Protein AF-A0A1I2I173-F1 (afdb_monomer)

Solvent-accessible surface area (backbone atoms only — not comparable to full-atom values): 10664 Å² total; per-residue (Å²): 135,83,80,76,77,80,76,73,76,63,77,54,66,88,79,29,76,60,30,70,60,35,51,76,71,65,70,40,53,43,61,64,99,58,88,64,76,81,84,55,83,71,32,24,36,54,42,44,52,49,44,53,53,51,50,54,51,51,53,51,52,29,53,54,51,22,71,78,38,62,72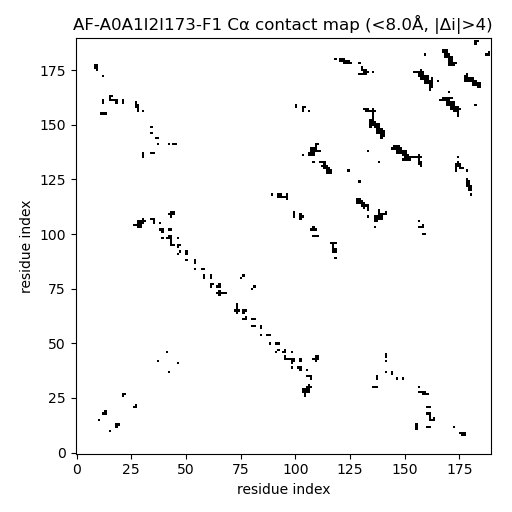,70,54,19,52,48,34,45,52,56,40,48,53,53,47,52,54,52,49,53,61,41,36,36,51,21,39,52,31,42,46,55,28,18,47,59,18,28,38,45,54,94,56,60,66,61,75,40,74,87,70,92,41,61,72,55,101,81,51,45,53,39,38,62,50,36,23,31,32,31,38,70,88,78,44,45,81,76,40,74,50,53,94,77,65,67,50,31,28,56,39,53,24,87,88,43,84,88,30,25,23,30,31,30,42,70,37,70,35,41,50,71,46,45,83,83,72,60,82,128

pLDDT: mean 85.66, std 16.05, range [34.56, 97.69]

Mean predicted aligned error: 7.15 Å

Foldseek 3Di:
DDDPPDDDQFDAQCNAPCQVVCVVVLNAFDADPDQDFPPFPPALVVLVVVLVVVLVVLVVVLVVQLVVDDDPRSVCSCVVSVVVSVVSNLVSLLVSVVNQQVQRSHQAHQDDDQFADSHDDDDDQDPRGQGADQLQGFHAHSPPRHTPHDHPNDGRHWHWHQDNVDHQWIFTDRRGGTDRDIDHPVRDDD

Structure (mmCIF, N/CA/C/O backbone):
data_AF-A0A1I2I173-F1
#
_entry.id   AF-A0A1I2I173-F1
#
loop_
_atom_site.group_PDB
_atom_site.id
_atom_site.type_symbol
_atom_site.label_atom_id
_atom_site.label_alt_id
_atom_site.label_comp_id
_atom_site.label_asym_id
_atom_site.label_entity_id
_atom_site.label_seq_id
_atom_site.pdbx_PDB_ins_code
_atom_site.Cartn_x
_atom_site.Cartn_y
_atom_site.Cartn_z
_atom_site.occupancy
_atom_site.B_iso_or_equiv
_atom_site.auth_seq_id
_atom_site.auth_comp_id
_atom_site.auth_asym_id
_atom_site.auth_atom_id
_atom_site.pdbx_PDB_model_num
ATOM 1 N N . MET A 1 1 ? -25.147 31.323 -13.052 1.00 37.84 1 MET A N 1
ATOM 2 C CA . MET A 1 1 ? -24.883 29.883 -12.844 1.00 37.84 1 MET A CA 1
ATOM 3 C C . MET A 1 1 ? -23.880 29.756 -11.716 1.00 37.84 1 MET A C 1
ATOM 5 O O . MET A 1 1 ? -22.744 30.181 -11.873 1.00 37.84 1 MET A O 1
ATOM 9 N N . GLY A 1 2 ? -24.349 29.334 -10.541 1.00 34.56 2 GLY A N 1
ATOM 10 C CA . GLY A 1 2 ? -23.535 29.258 -9.332 1.00 34.56 2 GLY A CA 1
ATOM 11 C C . GLY A 1 2 ? -22.528 28.124 -9.442 1.00 34.56 2 GLY A C 1
ATOM 12 O O . GLY A 1 2 ? -22.922 26.967 -9.532 1.00 34.56 2 GLY A O 1
ATOM 13 N N . SER A 1 3 ? -21.242 28.473 -9.443 1.00 34.91 3 SER A N 1
ATOM 14 C CA . SER A 1 3 ? -20.167 27.512 -9.229 1.00 34.91 3 SER A CA 1
ATOM 15 C C . SER A 1 3 ? -20.318 26.975 -7.807 1.00 34.91 3 SER A C 1
ATOM 17 O O . SER A 1 3 ? -20.132 27.701 -6.825 1.00 34.91 3 SER A O 1
ATOM 19 N N . SER A 1 4 ? -20.787 25.736 -7.706 1.00 39.38 4 SER A N 1
ATOM 20 C CA . SER A 1 4 ? -20.904 24.978 -6.470 1.00 39.38 4 SER A CA 1
ATOM 21 C C . SER A 1 4 ? -19.542 24.939 -5.787 1.00 39.38 4 SER A C 1
ATOM 23 O O . SER A 1 4 ? -18.587 24.376 -6.320 1.00 39.38 4 SER A O 1
ATOM 25 N N . ARG A 1 5 ? -19.456 25.564 -4.610 1.00 39.56 5 ARG A N 1
ATOM 26 C CA . ARG A 1 5 ? -18.305 25.473 -3.709 1.00 39.56 5 ARG A CA 1
ATOM 27 C C . ARG A 1 5 ? -17.991 23.993 -3.482 1.00 39.56 5 ARG A C 1
ATOM 29 O O . ARG A 1 5 ? -18.842 23.273 -2.967 1.00 39.56 5 ARG A O 1
ATOM 36 N N . SER A 1 6 ? -16.793 23.556 -3.860 1.00 42.16 6 SER A N 1
ATOM 37 C CA . SER A 1 6 ? -16.249 22.256 -3.473 1.00 42.16 6 SER A CA 1
ATOM 38 C C . SER A 1 6 ? -16.226 22.181 -1.945 1.00 42.16 6 SER A C 1
ATOM 40 O O . SER A 1 6 ? -15.491 22.923 -1.289 1.00 42.16 6 SER A O 1
ATOM 42 N N . VAL A 1 7 ? -17.098 21.345 -1.388 1.00 45.56 7 VAL A N 1
ATOM 43 C CA . VAL A 1 7 ? -17.154 21.016 0.041 1.00 45.56 7 VAL A CA 1
ATOM 44 C C . VAL A 1 7 ? -15.773 20.482 0.460 1.00 45.56 7 VAL A C 1
ATOM 46 O O . VAL A 1 7 ? -15.148 19.771 -0.326 1.00 45.56 7 VAL A O 1
ATOM 49 N N . PRO A 1 8 ? -15.235 20.872 1.630 1.00 48.00 8 PRO A N 1
ATOM 50 C CA . PRO A 1 8 ? -13.838 20.630 1.947 1.00 48.00 8 PRO A CA 1
ATOM 51 C C . PRO A 1 8 ? -13.544 19.137 2.114 1.00 48.00 8 PRO A C 1
ATOM 53 O O . PRO A 1 8 ? -14.258 18.425 2.815 1.00 48.00 8 PRO A O 1
ATOM 56 N N . SER A 1 9 ? -12.418 18.730 1.537 1.00 58.78 9 SER A N 1
ATOM 57 C CA . SER A 1 9 ? -11.727 17.435 1.572 1.00 58.78 9 SER A CA 1
ATOM 58 C C . SER A 1 9 ? -11.293 16.950 2.973 1.00 58.78 9 SER A C 1
ATOM 60 O O . SER A 1 9 ? -10.241 16.333 3.121 1.00 58.78 9 SER A O 1
ATOM 62 N N . ARG A 1 10 ? -12.059 17.253 4.031 1.00 69.38 10 ARG A N 1
ATOM 63 C CA . ARG A 1 10 ? -11.670 17.062 5.443 1.00 69.38 10 ARG A CA 1
ATOM 64 C C . ARG A 1 10 ? -12.677 16.308 6.308 1.00 69.38 10 ARG A C 1
ATOM 66 O O . ARG A 1 10 ? -12.394 16.122 7.488 1.00 69.38 10 ARG A O 1
ATOM 73 N N . THR A 1 11 ? -13.836 15.909 5.784 1.00 86.62 11 THR A N 1
ATOM 74 C CA . THR A 1 11 ? -14.778 15.094 6.566 1.00 86.62 11 THR A CA 1
ATOM 75 C C . THR A 1 11 ? -14.089 13.781 6.946 1.00 86.62 11 THR A C 1
ATOM 77 O O . THR A 1 11 ? -13.701 13.043 6.042 1.00 86.62 11 THR A O 1
ATOM 80 N N . PRO A 1 12 ? -13.881 13.481 8.238 1.00 89.44 12 PRO A N 1
ATOM 81 C CA . PRO A 1 12 ? -13.214 12.251 8.640 1.00 89.44 12 PRO A CA 1
ATOM 82 C C . PRO A 1 12 ? -14.087 11.030 8.307 1.00 89.44 12 PRO A C 1
ATOM 84 O O . PRO A 1 12 ? -15.316 11.146 8.327 1.00 89.44 12 PRO A O 1
ATOM 87 N N . PRO A 1 13 ? -13.494 9.846 8.063 1.00 93.44 13 PRO A N 1
ATOM 88 C CA . PRO A 1 13 ? -14.239 8.637 7.708 1.00 93.44 13 PRO A CA 1
ATOM 89 C C . PRO A 1 13 ? -15.424 8.319 8.615 1.00 93.44 13 PRO A C 1
ATOM 91 O O . PRO A 1 13 ? -16.500 7.992 8.120 1.00 93.44 13 PRO A O 1
ATOM 94 N N . ARG A 1 14 ? -15.264 8.489 9.930 1.00 93.06 14 ARG A N 1
ATOM 95 C CA . ARG A 1 14 ? -16.319 8.232 10.924 1.00 93.06 14 ARG A CA 1
ATOM 96 C C . ARG A 1 14 ? -17.592 9.074 10.773 1.00 93.06 14 ARG A C 1
ATOM 98 O O . ARG A 1 14 ? -18.614 8.720 11.350 1.00 93.06 14 ARG A O 1
ATOM 105 N N . GLU A 1 15 ? -17.531 10.182 10.039 1.00 93.38 15 GLU A N 1
ATOM 106 C CA . GLU A 1 15 ? -18.667 11.078 9.783 1.00 93.38 15 GLU A CA 1
ATOM 107 C C . GLU A 1 15 ? -19.341 10.806 8.426 1.00 93.38 15 GLU A C 1
ATOM 109 O O . GLU A 1 15 ? -20.338 11.446 8.091 1.00 93.38 15 GLU A O 1
ATOM 114 N N . VAL A 1 16 ? -18.824 9.859 7.636 1.00 92.62 16 VAL A N 1
ATOM 115 C CA . VAL A 1 16 ? -19.373 9.516 6.319 1.00 92.62 16 VAL A CA 1
ATOM 116 C C . VAL A 1 16 ? -20.525 8.517 6.442 1.00 92.62 16 VAL A C 1
ATOM 118 O O . VAL A 1 16 ? -20.505 7.591 7.256 1.00 92.62 16 VAL A O 1
ATOM 121 N N . ALA A 1 17 ? -21.548 8.687 5.601 1.00 92.69 17 ALA A N 1
ATOM 122 C CA . ALA A 1 17 ? -22.669 7.757 5.518 1.00 92.69 17 ALA A CA 1
ATOM 123 C C . ALA A 1 17 ? -22.187 6.335 5.167 1.00 92.69 17 ALA A C 1
ATOM 125 O O . ALA A 1 17 ? -21.342 6.153 4.293 1.00 92.69 17 ALA A O 1
ATOM 126 N N . GLY A 1 18 ? -22.730 5.318 5.840 1.00 91.81 18 GLY A N 1
ATOM 127 C CA . GLY A 1 18 ? -22.300 3.927 5.671 1.00 91.81 18 GLY A CA 1
ATOM 128 C C . GLY A 1 18 ? -21.132 3.512 6.572 1.00 91.81 18 GLY A C 1
ATOM 129 O O . GLY A 1 18 ? -20.798 2.327 6.617 1.00 91.81 18 GLY A O 1
ATOM 130 N N . TYR A 1 19 ? -20.494 4.449 7.291 1.00 94.38 19 TYR A N 1
ATOM 131 C CA . TYR A 1 19 ? -19.378 4.127 8.182 1.00 94.38 19 TYR A CA 1
ATOM 132 C C . TYR A 1 19 ? -19.797 3.181 9.307 1.00 94.38 19 TYR A C 1
ATOM 134 O O . TYR A 1 19 ? -19.123 2.183 9.547 1.00 94.38 19 TYR A O 1
ATOM 142 N N . ALA A 1 20 ? -20.902 3.471 10.001 1.00 94.62 20 ALA A N 1
ATOM 143 C CA . ALA A 1 20 ? -21.351 2.672 11.140 1.00 94.62 20 ALA A CA 1
ATOM 144 C C . ALA A 1 20 ? -21.699 1.234 10.720 1.00 94.62 20 ALA A C 1
ATOM 146 O O . ALA A 1 20 ? -21.330 0.277 11.401 1.00 94.62 20 ALA A O 1
ATOM 147 N N . GLU A 1 21 ? -22.342 1.079 9.565 1.00 94.25 21 GLU A N 1
ATOM 148 C CA . GLU A 1 21 ? -22.684 -0.205 8.964 1.00 94.25 21 GLU A CA 1
ATOM 149 C C . GLU A 1 21 ? -21.424 -0.978 8.552 1.00 94.25 21 GLU A C 1
ATOM 151 O O . GLU A 1 21 ? -21.274 -2.149 8.904 1.00 94.25 21 GLU A O 1
ATOM 156 N N . ALA A 1 22 ? -20.478 -0.323 7.871 1.00 92.75 22 ALA A N 1
ATOM 157 C CA . ALA A 1 22 ? -19.204 -0.930 7.484 1.00 92.75 22 ALA A CA 1
ATOM 158 C C . ALA A 1 22 ? -18.348 -1.308 8.707 1.00 92.75 22 ALA A C 1
ATOM 160 O O . ALA A 1 22 ? -17.686 -2.352 8.715 1.00 92.75 22 ALA A O 1
ATOM 161 N N . TYR A 1 23 ? -18.388 -0.487 9.760 1.00 92.56 23 TYR A N 1
ATOM 162 C CA . TYR A 1 23 ? -17.734 -0.755 11.035 1.00 92.56 23 TYR A CA 1
ATOM 163 C C . TYR A 1 23 ? -18.337 -1.990 11.705 1.00 92.56 23 TYR A C 1
ATOM 165 O O . TYR A 1 23 ? -17.589 -2.890 12.092 1.00 92.56 23 TYR A O 1
ATOM 173 N N . ALA A 1 24 ? -19.668 -2.071 11.801 1.00 93.31 24 ALA A N 1
ATOM 174 C CA . ALA A 1 24 ? -20.375 -3.218 12.368 1.00 93.31 24 ALA A CA 1
ATOM 175 C C . ALA A 1 24 ? -20.105 -4.509 11.577 1.00 93.31 24 ALA A C 1
ATOM 177 O O . ALA A 1 24 ? -19.890 -5.561 12.177 1.00 93.31 24 ALA A O 1
ATOM 178 N N . ALA A 1 25 ? -20.017 -4.413 10.247 1.00 92.06 25 ALA A N 1
ATOM 179 C CA . ALA A 1 25 ? -19.683 -5.523 9.356 1.00 92.06 25 ALA A CA 1
ATOM 180 C C . ALA A 1 25 ? -18.197 -5.939 9.389 1.00 92.06 25 ALA A C 1
ATOM 182 O O . ALA A 1 25 ? -17.824 -6.927 8.760 1.00 92.06 25 ALA A O 1
ATOM 183 N N . GLY A 1 26 ? -17.334 -5.207 10.104 1.00 90.75 26 GLY A N 1
ATOM 184 C CA . GLY A 1 26 ? -15.904 -5.521 10.202 1.00 90.75 26 GLY A CA 1
ATOM 185 C C . GLY A 1 26 ? -15.122 -5.289 8.908 1.00 90.75 26 GLY A C 1
ATOM 186 O O . GLY A 1 26 ? -14.082 -5.909 8.711 1.00 90.75 26 GLY A O 1
ATOM 187 N N . LEU A 1 27 ? -15.619 -4.413 8.033 1.00 90.56 27 LEU A N 1
ATOM 188 C CA . LEU A 1 27 ? -15.020 -4.142 6.725 1.00 90.56 27 LEU A CA 1
ATOM 189 C C . LEU A 1 27 ? -13.995 -2.993 6.758 1.00 90.56 27 LEU A C 1
ATOM 191 O O . LEU A 1 27 ? -13.193 -2.852 5.834 1.00 90.56 27 LEU A O 1
ATOM 195 N N . LEU A 1 28 ? -14.023 -2.169 7.810 1.00 92.56 28 LEU A N 1
ATOM 196 C CA . LEU A 1 28 ? -13.108 -1.042 7.996 1.00 92.56 28 LEU A CA 1
ATOM 197 C C . LEU A 1 28 ? -11.763 -1.475 8.603 1.00 92.56 28 LEU A C 1
ATOM 199 O O . LEU A 1 28 ? -11.724 -2.463 9.344 1.00 92.56 28 LEU A O 1
ATOM 203 N N . PRO A 1 29 ? -10.681 -0.705 8.379 1.00 91.69 29 PRO A N 1
ATOM 204 C CA . PRO A 1 29 ? -9.434 -0.859 9.121 1.00 91.69 29 PRO A CA 1
ATOM 205 C C . PRO A 1 29 ? -9.661 -0.860 10.637 1.00 91.69 29 PRO A C 1
ATOM 207 O O . PRO A 1 29 ? -10.308 0.037 11.183 1.00 91.69 29 PRO A O 1
ATOM 210 N N . ARG A 1 30 ? -9.116 -1.866 11.334 1.00 89.75 30 ARG A N 1
ATOM 211 C CA . ARG A 1 30 ? -9.197 -1.972 12.798 1.00 89.75 30 ARG A CA 1
ATOM 212 C C . ARG A 1 30 ? -7.813 -2.078 13.406 1.00 89.75 30 ARG A C 1
ATOM 214 O O . ARG A 1 30 ? -7.074 -3.012 13.118 1.00 89.75 30 ARG A O 1
ATOM 221 N N . VAL A 1 31 ? -7.501 -1.142 14.296 1.00 92.94 31 VAL A N 1
ATOM 222 C CA . VAL A 1 31 ? -6.232 -1.105 15.026 1.00 92.94 31 VAL A CA 1
ATOM 223 C C . VAL A 1 31 ? -6.435 -1.772 16.384 1.00 92.94 31 VAL A C 1
ATOM 225 O O . VAL A 1 31 ? -7.130 -1.210 17.232 1.00 92.94 31 VAL A O 1
ATOM 228 N N . PRO A 1 32 ? -5.885 -2.977 16.608 1.00 93.38 32 PRO A N 1
ATOM 229 C CA . PRO A 1 32 ? -6.007 -3.652 17.894 1.00 93.38 32 PRO A CA 1
ATOM 230 C C . PRO A 1 32 ? -5.206 -2.928 18.986 1.00 93.38 32 PRO A C 1
ATOM 232 O O . PRO A 1 32 ? -4.214 -2.250 18.710 1.00 93.38 32 PRO A O 1
ATOM 235 N N . SER A 1 33 ? -5.612 -3.111 20.245 1.00 92.81 33 SER A N 1
ATOM 236 C CA . SER A 1 33 ? -4.928 -2.540 21.417 1.00 92.81 33 SER A CA 1
ATOM 237 C C . SER A 1 33 ? -3.558 -3.166 21.693 1.00 92.81 33 SER A C 1
ATOM 239 O O . SER A 1 33 ? -2.723 -2.550 22.351 1.00 92.81 33 SER A O 1
ATOM 241 N N . THR A 1 34 ? -3.307 -4.367 21.172 1.00 94.38 34 THR A N 1
ATOM 242 C CA . THR A 1 34 ? -2.000 -5.032 21.179 1.00 94.38 34 THR A CA 1
ATOM 243 C C . THR A 1 34 ? -1.500 -5.224 19.751 1.00 94.38 34 THR A C 1
ATOM 245 O O . THR A 1 34 ? -2.328 -5.378 18.852 1.00 94.38 34 THR A O 1
ATOM 248 N N . PRO A 1 35 ? -0.178 -5.290 19.521 1.00 94.44 35 PRO A N 1
ATOM 249 C CA . PRO A 1 35 ? 0.368 -5.471 18.182 1.00 94.44 35 PRO A CA 1
ATOM 250 C C . PRO A 1 35 ? -0.173 -6.744 17.511 1.00 94.44 35 PRO A C 1
ATOM 252 O O . PRO A 1 35 ? -0.107 -7.816 18.121 1.00 94.44 35 PRO A O 1
ATOM 255 N N . PRO A 1 36 ? -0.695 -6.661 16.275 1.00 94.69 36 PRO A N 1
ATOM 256 C CA . PRO A 1 36 ? -1.102 -7.841 15.526 1.00 94.69 36 PRO A CA 1
ATOM 257 C C . PRO A 1 36 ? 0.127 -8.602 14.995 1.00 94.69 36 PRO A C 1
ATOM 259 O O . PRO A 1 36 ? 1.179 -7.997 14.774 1.00 94.69 36 PRO A O 1
ATOM 262 N N . PRO A 1 37 ? 0.015 -9.918 14.736 1.00 95.00 37 PRO A N 1
ATOM 263 C CA . PRO A 1 37 ? 1.027 -10.641 13.973 1.00 95.00 37 PRO A CA 1
ATOM 264 C C . PRO A 1 37 ? 1.021 -10.202 12.499 1.00 95.00 37 PRO A C 1
ATOM 266 O O . PRO A 1 37 ? 0.050 -9.623 12.009 1.00 95.00 37 PRO A O 1
ATOM 269 N N . LEU A 1 38 ? 2.086 -10.532 11.760 1.00 95.44 38 LEU A N 1
ATOM 270 C CA . LEU A 1 38 ? 2.131 -10.330 10.308 1.00 95.44 38 LEU A CA 1
ATOM 271 C C . LEU A 1 38 ? 1.128 -11.273 9.620 1.00 95.44 38 LEU A C 1
ATOM 273 O O . LEU A 1 38 ? 1.384 -12.468 9.491 1.00 95.44 38 LEU A O 1
ATOM 277 N N . MET A 1 39 ? -0.013 -10.734 9.186 1.00 95.00 39 MET A N 1
ATOM 278 C CA . MET A 1 39 ? -1.098 -11.486 8.534 1.00 95.00 39 MET A CA 1
ATOM 279 C C . MET A 1 39 ? -1.033 -11.452 7.000 1.00 95.00 39 MET A C 1
ATOM 281 O O . MET A 1 39 ? -1.624 -12.296 6.332 1.00 95.00 39 MET A O 1
ATOM 285 N N . VAL A 1 40 ? -0.300 -10.494 6.439 1.00 95.25 40 VAL A N 1
ATOM 286 C CA . VAL A 1 40 ? -0.188 -10.254 4.997 1.00 95.25 40 VAL A CA 1
ATOM 287 C C . VAL A 1 40 ? 1.186 -10.693 4.504 1.00 95.25 40 VAL A C 1
ATOM 289 O O . VAL A 1 40 ? 2.212 -10.171 4.944 1.00 95.25 40 VAL A O 1
ATOM 292 N N . VAL A 1 41 ? 1.207 -11.658 3.579 1.00 93.62 41 VAL A N 1
ATOM 293 C CA . VAL A 1 41 ? 2.429 -12.186 2.960 1.00 93.62 41 VAL A CA 1
ATOM 294 C C . VAL A 1 41 ? 2.248 -12.251 1.435 1.00 93.62 41 VAL A C 1
ATOM 296 O O . VAL A 1 41 ? 1.310 -12.897 0.967 1.00 93.62 41 VAL A O 1
ATOM 299 N N . PRO A 1 42 ? 3.149 -11.646 0.636 1.00 94.94 42 PRO A N 1
ATOM 300 C CA . PRO A 1 42 ? 4.302 -10.852 1.064 1.00 94.94 42 PRO A CA 1
ATOM 301 C C . PRO A 1 42 ? 3.884 -9.511 1.685 1.00 94.94 42 PRO A C 1
ATOM 303 O O . PRO A 1 42 ? 2.912 -8.906 1.254 1.00 94.94 42 PRO A O 1
ATOM 306 N N . THR A 1 43 ? 4.666 -9.016 2.644 1.00 97.19 43 THR A N 1
ATOM 307 C CA . THR A 1 43 ? 4.448 -7.692 3.247 1.00 97.19 43 THR A CA 1
ATOM 308 C C . THR A 1 43 ? 4.644 -6.567 2.225 1.00 97.19 43 THR A C 1
ATOM 310 O O . THR A 1 43 ? 5.394 -6.720 1.251 1.00 97.19 43 THR A O 1
ATOM 313 N N . ALA A 1 44 ? 4.045 -5.399 2.458 1.00 95.44 44 ALA A N 1
ATOM 314 C CA . ALA A 1 44 ? 4.208 -4.209 1.621 1.00 95.44 44 ALA A CA 1
ATOM 315 C C . ALA A 1 44 ? 5.687 -3.812 1.491 1.00 95.44 44 ALA A C 1
ATOM 317 O O . ALA A 1 44 ? 6.179 -3.518 0.399 1.00 95.44 44 ALA A O 1
ATOM 318 N N . ARG A 1 45 ? 6.455 -3.903 2.585 1.00 96.12 45 ARG A N 1
ATOM 319 C CA . ARG A 1 45 ? 7.907 -3.668 2.571 1.00 96.12 45 ARG A CA 1
ATOM 320 C C . ARG A 1 45 ? 8.660 -4.691 1.722 1.00 96.12 45 ARG A C 1
ATOM 322 O O . ARG A 1 45 ? 9.60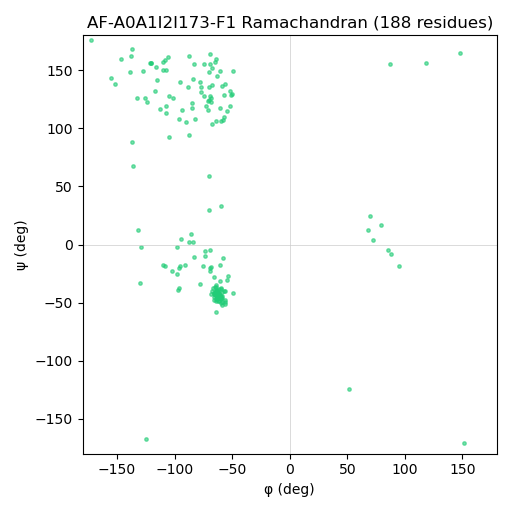8 -4.314 1.030 1.00 96.12 45 ARG A O 1
ATOM 329 N N . ALA A 1 46 ? 8.276 -5.968 1.764 1.00 95.69 46 ALA A N 1
ATOM 330 C CA . ALA A 1 46 ? 8.884 -7.003 0.929 1.00 95.69 46 ALA A CA 1
ATOM 331 C C . ALA A 1 46 ? 8.546 -6.798 -0.556 1.00 95.69 46 ALA A C 1
ATOM 333 O O . ALA A 1 46 ? 9.437 -6.878 -1.404 1.00 95.69 46 ALA A O 1
ATOM 334 N N . ALA A 1 47 ? 7.293 -6.455 -0.869 1.00 95.12 47 ALA A N 1
ATOM 335 C CA . ALA A 1 47 ? 6.866 -6.092 -2.216 1.00 95.12 47 ALA A CA 1
ATOM 336 C C . ALA A 1 47 ? 7.648 -4.876 -2.742 1.00 95.12 47 ALA A C 1
ATOM 338 O O . ALA A 1 47 ? 8.161 -4.911 -3.860 1.00 95.12 47 ALA A O 1
ATOM 339 N N . PHE A 1 48 ? 7.836 -3.844 -1.914 1.00 94.88 48 PHE A N 1
ATOM 340 C CA . PHE A 1 48 ? 8.604 -2.654 -2.278 1.00 94.88 48 PHE A CA 1
ATOM 341 C C . PHE A 1 48 ? 10.089 -2.961 -2.515 1.00 94.88 48 PHE A C 1
ATOM 343 O O . PHE A 1 48 ? 10.668 -2.528 -3.510 1.00 94.88 48 PHE A O 1
ATOM 350 N N . ARG A 1 49 ? 10.716 -3.780 -1.659 1.00 95.62 49 ARG A N 1
ATOM 351 C CA . ARG A 1 49 ? 12.095 -4.255 -1.884 1.00 95.62 49 ARG A CA 1
ATOM 352 C C . ARG A 1 49 ? 12.224 -5.016 -3.204 1.00 95.62 49 ARG A C 1
ATOM 354 O O . ARG A 1 49 ? 13.198 -4.819 -3.927 1.00 95.62 49 ARG A O 1
ATOM 361 N N . ARG A 1 50 ? 11.237 -5.854 -3.539 1.00 95.62 50 ARG A N 1
ATOM 362 C CA . ARG A 1 50 ? 11.198 -6.583 -4.813 1.00 95.62 50 ARG A CA 1
ATOM 363 C C . ARG A 1 50 ? 11.051 -5.640 -6.007 1.00 95.62 50 ARG A C 1
ATOM 365 O O . ARG A 1 50 ? 11.747 -5.849 -6.999 1.00 95.62 50 ARG A O 1
ATOM 372 N N . LEU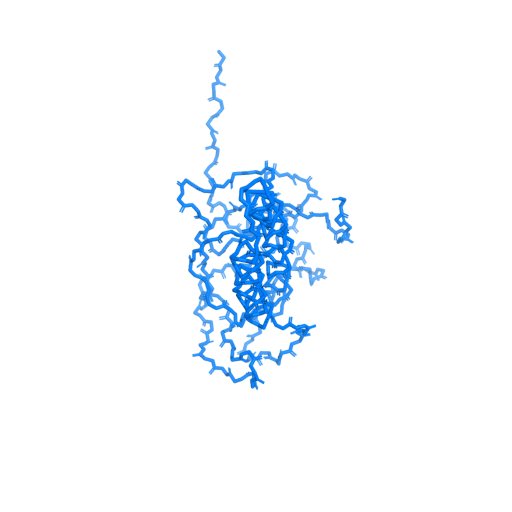 A 1 51 ? 10.215 -4.605 -5.901 1.00 94.19 51 LEU A N 1
ATOM 373 C CA . LEU A 1 51 ? 10.098 -3.548 -6.911 1.00 94.19 51 LEU A CA 1
ATOM 374 C C . LEU A 1 51 ? 11.456 -2.886 -7.164 1.00 94.19 51 LEU A C 1
ATOM 376 O O . LEU A 1 51 ? 11.891 -2.826 -8.315 1.00 94.19 51 LEU A O 1
ATOM 380 N N . LEU A 1 52 ? 12.146 -2.446 -6.107 1.00 95.38 52 LEU A N 1
ATOM 381 C CA . LEU A 1 52 ? 13.457 -1.801 -6.229 1.00 95.38 52 LEU A CA 1
ATOM 382 C C . LEU A 1 52 ? 14.483 -2.729 -6.886 1.00 95.38 52 LEU A C 1
ATOM 384 O O . LEU A 1 52 ? 15.119 -2.348 -7.866 1.00 95.38 52 LEU A O 1
ATOM 388 N N . ALA A 1 53 ? 14.599 -3.965 -6.394 1.00 96.44 53 ALA A N 1
ATOM 389 C CA . ALA A 1 53 ? 15.541 -4.941 -6.935 1.00 96.44 53 ALA A CA 1
ATOM 390 C C . ALA A 1 53 ? 15.264 -5.241 -8.415 1.00 96.44 53 ALA A C 1
ATOM 392 O O . ALA A 1 53 ? 16.173 -5.194 -9.240 1.00 96.44 53 ALA A O 1
ATOM 393 N N . THR A 1 54 ? 14.001 -5.492 -8.770 1.00 95.56 54 THR A N 1
ATOM 394 C CA . THR A 1 54 ? 13.611 -5.799 -10.154 1.00 95.56 54 THR A CA 1
ATOM 395 C C . THR A 1 54 ? 13.865 -4.614 -11.081 1.00 95.56 54 THR A C 1
ATOM 397 O O . THR A 1 54 ? 14.348 -4.807 -12.192 1.00 95.56 54 THR A O 1
ATOM 400 N N . THR A 1 55 ? 13.584 -3.392 -10.623 1.00 94.31 55 THR A N 1
ATOM 401 C CA . THR A 1 55 ? 13.817 -2.168 -11.402 1.00 94.31 55 THR A CA 1
ATOM 402 C C . THR A 1 55 ? 15.303 -1.960 -11.682 1.00 94.31 55 THR A C 1
ATOM 404 O O . THR A 1 55 ? 15.680 -1.730 -12.829 1.00 94.31 55 THR A O 1
ATOM 407 N N . VAL A 1 56 ? 16.157 -2.108 -10.663 1.00 96.94 56 VAL A N 1
ATOM 408 C CA . VAL A 1 56 ? 17.615 -1.990 -10.821 1.00 96.94 56 VAL A CA 1
ATOM 409 C C . VAL A 1 56 ? 18.144 -3.050 -11.785 1.00 96.94 56 VAL A C 1
ATOM 411 O O . VAL A 1 56 ? 18.869 -2.713 -12.719 1.00 96.94 56 VAL A O 1
ATOM 414 N N . ILE A 1 57 ? 17.750 -4.314 -11.602 1.00 97.44 57 ILE A N 1
ATOM 415 C CA . ILE A 1 57 ? 18.181 -5.413 -12.476 1.00 97.44 57 ILE A CA 1
ATOM 416 C C . ILE A 1 57 ? 17.760 -5.137 -13.920 1.00 97.44 57 ILE A C 1
ATOM 418 O O . ILE A 1 57 ? 18.602 -5.186 -14.811 1.00 97.44 57 ILE A O 1
ATOM 422 N N . ALA A 1 58 ? 16.493 -4.790 -14.154 1.00 96.19 58 ALA A N 1
ATOM 423 C CA . ALA A 1 58 ? 15.987 -4.549 -15.499 1.00 96.19 58 ALA A CA 1
ATOM 424 C C . ALA A 1 58 ? 16.704 -3.372 -16.182 1.00 96.19 58 ALA A C 1
ATOM 426 O O . ALA A 1 58 ? 17.086 -3.482 -17.345 1.00 96.19 58 ALA A O 1
ATOM 427 N N . PHE A 1 59 ? 16.960 -2.280 -15.455 1.00 95.94 59 PHE A N 1
ATOM 428 C CA . PHE A 1 59 ? 17.699 -1.139 -15.995 1.00 95.94 59 PHE A CA 1
ATOM 429 C C . PHE A 1 59 ? 19.137 -1.516 -16.375 1.00 95.94 59 PHE A C 1
ATOM 431 O O . PHE A 1 59 ? 19.586 -1.217 -17.482 1.00 95.94 59 PHE A O 1
ATOM 438 N N . LEU A 1 60 ? 19.842 -2.241 -15.501 1.00 97.38 60 LEU A N 1
ATOM 439 C CA . LEU A 1 60 ? 21.190 -2.735 -15.789 1.00 97.38 60 LEU A CA 1
ATOM 440 C C . LEU A 1 60 ? 21.202 -3.694 -16.985 1.00 97.38 60 LEU A C 1
ATOM 442 O O . LEU A 1 60 ? 22.086 -3.591 -17.832 1.00 97.38 60 LEU A O 1
ATOM 446 N N . THR A 1 61 ? 20.214 -4.584 -17.104 1.00 96.88 61 THR A N 1
ATOM 447 C CA . THR A 1 61 ? 20.078 -5.483 -18.258 1.00 96.88 61 THR A CA 1
ATOM 448 C C . THR A 1 61 ? 19.915 -4.705 -19.562 1.00 96.88 61 THR A C 1
ATOM 450 O O . THR A 1 61 ? 20.591 -5.022 -20.539 1.00 96.88 61 THR A O 1
ATOM 453 N N . VAL A 1 62 ? 19.076 -3.664 -19.581 1.00 96.38 62 VAL A N 1
ATOM 454 C CA . VAL A 1 62 ? 18.881 -2.813 -20.766 1.00 96.38 62 VAL A CA 1
ATOM 455 C C . VAL A 1 62 ? 20.177 -2.102 -21.152 1.00 96.38 62 VAL A C 1
ATOM 457 O O . VAL A 1 62 ? 20.557 -2.121 -22.322 1.00 96.38 62 VAL A O 1
ATOM 460 N N . LEU A 1 63 ? 20.894 -1.529 -20.181 1.00 95.31 63 LEU A N 1
ATOM 461 C CA . LEU A 1 63 ? 22.170 -0.852 -20.429 1.00 95.31 63 LEU A CA 1
ATOM 462 C C . LEU A 1 63 ? 23.253 -1.802 -20.952 1.00 95.31 63 LEU A C 1
ATOM 464 O O . LEU A 1 63 ? 23.977 -1.466 -21.890 1.00 95.31 63 LEU A O 1
ATOM 468 N N . LEU A 1 64 ? 23.365 -2.993 -20.361 1.00 96.50 64 LEU A N 1
ATOM 469 C CA . LEU A 1 64 ? 24.323 -4.007 -20.795 1.00 96.50 64 LEU A CA 1
ATOM 470 C C . LEU A 1 64 ? 24.006 -4.496 -22.209 1.00 96.50 64 LEU A C 1
ATOM 472 O O . LEU A 1 64 ? 24.913 -4.579 -23.035 1.00 96.50 64 LEU A O 1
ATOM 476 N N . LEU A 1 65 ? 22.731 -4.747 -22.515 1.00 94.94 65 LEU A N 1
ATOM 477 C CA . LEU A 1 65 ? 22.303 -5.138 -23.855 1.00 94.94 65 LEU A CA 1
ATOM 478 C C . LEU A 1 65 ? 22.608 -4.035 -24.876 1.00 94.94 65 LEU A C 1
ATOM 480 O O . LEU A 1 65 ? 23.199 -4.311 -25.918 1.00 94.94 65 LEU A O 1
ATOM 484 N N . ALA A 1 66 ? 22.290 -2.779 -24.556 1.00 94.25 66 ALA A N 1
ATOM 485 C CA . ALA A 1 66 ? 22.584 -1.643 -25.424 1.00 94.25 66 ALA A CA 1
ATOM 486 C C . ALA A 1 66 ? 24.088 -1.505 -25.706 1.00 94.25 66 ALA A C 1
ATOM 488 O O . ALA A 1 66 ? 24.465 -1.223 -26.838 1.00 94.25 66 ALA A O 1
ATOM 489 N N . LYS A 1 67 ? 24.950 -1.780 -24.716 1.00 95.38 67 LYS A N 1
ATOM 490 C CA . LYS A 1 67 ? 26.414 -1.768 -24.880 1.00 95.38 67 LYS A CA 1
ATOM 491 C C . LYS A 1 67 ? 26.927 -2.859 -25.831 1.00 95.38 67 LYS A C 1
ATOM 493 O O . LYS A 1 67 ? 27.979 -2.681 -26.438 1.00 95.38 67 LYS A O 1
ATOM 498 N N . THR A 1 68 ? 26.220 -3.984 -25.952 1.00 95.50 68 THR A N 1
ATOM 499 C CA . THR A 1 68 ? 26.590 -5.080 -26.872 1.00 95.50 68 THR A CA 1
ATOM 500 C C . THR A 1 68 ? 26.110 -4.871 -28.309 1.00 95.50 68 THR A C 1
ATOM 502 O O . THR A 1 68 ? 26.528 -5.600 -29.205 1.00 95.50 68 THR A O 1
ATOM 505 N N . LEU A 1 69 ? 25.243 -3.882 -28.537 1.00 94.88 69 LEU A N 1
ATOM 506 C CA . LEU A 1 69 ? 24.662 -3.563 -29.837 1.00 94.88 69 LEU A CA 1
ATOM 507 C C . LEU A 1 69 ? 25.252 -2.252 -30.374 1.00 94.88 69 LEU A C 1
ATOM 509 O O . LEU A 1 69 ? 25.757 -1.423 -29.622 1.00 94.88 69 LEU A O 1
ATOM 513 N N . SER A 1 70 ? 25.173 -2.037 -31.685 1.00 91.88 70 SER A N 1
ATOM 514 C CA . SER A 1 70 ? 25.609 -0.793 -32.328 1.00 91.88 70 SER A CA 1
ATOM 515 C C . SER A 1 70 ?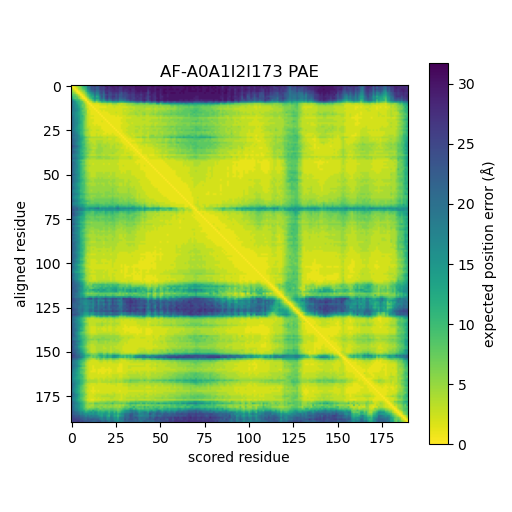 24.459 -0.114 -33.076 1.00 91.88 70 SER A C 1
ATOM 517 O O . SER A 1 70 ? 23.465 -0.748 -33.447 1.00 91.88 70 SER A O 1
ATOM 519 N N . GLY A 1 71 ? 24.579 1.204 -33.267 1.00 92.69 71 GLY A N 1
ATOM 520 C CA . GLY A 1 71 ? 23.645 2.012 -34.055 1.00 92.69 71 GLY A CA 1
ATOM 521 C C . GLY A 1 71 ? 22.179 1.821 -33.651 1.00 92.69 71 GLY A C 1
ATOM 522 O O . GLY A 1 71 ? 21.806 1.983 -32.488 1.00 92.69 71 GLY A O 1
ATOM 523 N N . ALA A 1 72 ? 21.343 1.453 -34.623 1.00 93.44 72 ALA A N 1
ATOM 524 C CA . ALA A 1 72 ? 19.905 1.271 -34.431 1.00 93.44 72 ALA A CA 1
ATOM 525 C C . ALA A 1 72 ? 19.549 0.180 -33.403 1.00 93.44 72 ALA A C 1
ATOM 527 O O . ALA A 1 72 ? 18.546 0.315 -32.704 1.00 93.44 72 ALA A O 1
ATOM 528 N N . GLY A 1 73 ? 20.369 -0.869 -33.261 1.00 92.25 73 GLY A N 1
ATOM 529 C CA . GLY A 1 73 ? 20.123 -1.941 -32.290 1.00 92.25 73 GLY A CA 1
ATOM 530 C C . GLY A 1 73 ? 20.217 -1.451 -30.844 1.00 92.25 73 GLY A C 1
ATOM 531 O O . GLY A 1 73 ? 19.358 -1.771 -30.024 1.00 92.25 73 GLY A O 1
ATOM 532 N N . ALA A 1 74 ? 21.209 -0.607 -30.544 1.00 92.50 74 ALA A N 1
ATOM 533 C CA . ALA A 1 74 ? 21.353 0.009 -29.226 1.00 92.50 74 ALA A CA 1
ATOM 534 C C . ALA A 1 74 ? 20.181 0.956 -28.915 1.00 92.50 74 ALA A C 1
ATOM 536 O O . ALA A 1 74 ? 19.618 0.908 -27.821 1.00 92.50 74 ALA A O 1
ATOM 537 N N . MET A 1 75 ? 19.757 1.757 -29.900 1.00 94.44 75 MET A N 1
ATOM 538 C CA . MET A 1 75 ? 18.598 2.650 -29.763 1.00 94.44 75 MET A CA 1
ATOM 539 C C . MET A 1 75 ? 17.301 1.875 -29.500 1.00 94.44 75 MET A C 1
ATOM 541 O O . MET A 1 75 ? 16.531 2.244 -28.614 1.00 94.44 75 MET A O 1
ATOM 545 N N . ALA A 1 76 ? 17.077 0.772 -30.220 1.00 94.44 76 ALA A N 1
ATOM 546 C CA . ALA A 1 76 ? 15.915 -0.089 -30.017 1.00 94.44 76 ALA A CA 1
ATOM 547 C C . ALA A 1 76 ? 15.929 -0.762 -28.635 1.00 94.44 76 ALA A C 1
ATOM 549 O O . ALA A 1 76 ? 14.893 -0.802 -27.971 1.00 94.44 76 ALA A O 1
ATOM 550 N N . ALA A 1 77 ? 17.092 -1.238 -28.172 1.00 93.44 77 ALA A N 1
ATOM 551 C CA . ALA A 1 77 ? 17.236 -1.841 -26.848 1.00 93.44 77 ALA A CA 1
ATOM 552 C C . ALA A 1 77 ? 16.900 -0.851 -25.725 1.00 93.44 77 ALA A C 1
ATOM 554 O O . ALA A 1 77 ? 16.151 -1.198 -24.814 1.00 93.44 77 ALA A O 1
ATOM 555 N N . VAL A 1 78 ? 17.388 0.391 -25.811 1.00 94.94 78 VAL A N 1
ATOM 556 C CA . VAL A 1 78 ? 17.058 1.442 -24.836 1.00 94.94 78 VAL A CA 1
ATOM 557 C C . VAL A 1 78 ? 15.577 1.816 -24.906 1.00 94.94 78 VAL A C 1
ATOM 559 O O . VAL A 1 78 ? 14.930 1.901 -23.867 1.00 94.94 78 VAL A O 1
ATOM 562 N N . GLY A 1 79 ? 15.021 2.002 -26.107 1.00 96.38 79 GLY A N 1
ATOM 563 C CA . GLY A 1 79 ? 13.619 2.390 -26.283 1.00 96.38 79 GLY A CA 1
ATOM 564 C C . GLY A 1 79 ? 12.639 1.332 -25.773 1.00 96.38 79 GLY A C 1
ATOM 565 O O . GLY A 1 79 ? 11.847 1.594 -24.868 1.00 96.38 79 GLY A O 1
ATOM 566 N N . LEU A 1 80 ? 12.717 0.112 -26.313 1.00 96.56 80 LEU A N 1
ATOM 567 C CA . LEU A 1 80 ? 11.829 -0.990 -25.926 1.00 96.56 80 LEU A CA 1
ATOM 568 C C . LEU A 1 80 ? 12.091 -1.451 -24.491 1.00 96.56 80 LEU A C 1
ATOM 570 O O . LEU A 1 80 ? 11.150 -1.710 -23.742 1.00 96.56 80 LEU A O 1
ATOM 574 N N . GLY A 1 81 ? 13.363 -1.513 -24.092 1.00 95.56 81 GLY A N 1
ATOM 575 C CA . GLY A 1 81 ? 13.758 -1.847 -22.730 1.00 95.56 81 GLY A CA 1
ATOM 576 C C . GLY A 1 81 ? 13.244 -0.831 -21.715 1.00 95.56 81 GLY A C 1
ATOM 577 O O . GLY A 1 81 ? 12.690 -1.219 -20.691 1.00 95.56 81 GLY A O 1
ATOM 578 N N . GLY A 1 82 ? 13.349 0.464 -22.020 1.00 95.56 82 GLY A N 1
ATOM 579 C CA . GLY A 1 82 ? 12.811 1.537 -21.188 1.00 95.56 82 GLY A CA 1
ATOM 580 C C . GLY A 1 82 ? 11.295 1.440 -21.019 1.00 95.56 82 GLY A C 1
ATOM 581 O O . GLY A 1 82 ? 10.803 1.487 -19.893 1.00 95.56 82 GLY A O 1
ATOM 582 N N . ILE A 1 83 ? 10.555 1.216 -22.110 1.00 96.44 83 ILE A N 1
ATOM 583 C CA . ILE A 1 83 ? 9.097 1.009 -22.058 1.00 96.44 83 ILE A CA 1
ATOM 584 C C . ILE A 1 83 ? 8.753 -0.208 -21.192 1.00 96.44 83 ILE A C 1
ATOM 586 O O . ILE A 1 83 ? 7.884 -0.122 -20.322 1.00 96.44 83 ILE A O 1
ATOM 590 N N . LEU A 1 84 ? 9.453 -1.331 -21.378 1.00 95.75 84 LEU A N 1
ATOM 591 C CA . LEU A 1 84 ? 9.234 -2.536 -20.579 1.00 95.75 84 LEU A CA 1
ATOM 592 C C . LEU A 1 84 ? 9.487 -2.281 -19.086 1.00 95.75 84 LEU A C 1
ATOM 594 O O . LEU A 1 84 ? 8.678 -2.686 -18.252 1.00 95.75 84 LEU A O 1
ATOM 598 N N . VAL A 1 85 ? 10.572 -1.581 -18.743 1.00 95.12 85 VAL A N 1
ATOM 599 C CA . VAL A 1 85 ? 10.885 -1.190 -17.360 1.00 95.12 85 VAL A CA 1
ATOM 600 C C . VAL A 1 85 ? 9.764 -0.336 -16.769 1.00 95.12 85 VAL A C 1
ATOM 602 O O . VAL A 1 85 ? 9.314 -0.624 -15.663 1.00 95.12 85 VAL A O 1
ATOM 605 N N . LEU A 1 86 ? 9.256 0.657 -17.505 1.00 93.44 86 LEU A N 1
ATOM 606 C CA . LEU A 1 86 ? 8.149 1.504 -17.046 1.00 93.44 86 LEU A CA 1
ATOM 607 C C . LEU A 1 86 ? 6.874 0.694 -16.774 1.00 93.44 86 LEU A C 1
ATOM 609 O O . LEU A 1 86 ? 6.253 0.858 -15.723 1.00 93.44 86 LEU A O 1
ATOM 613 N N . VAL A 1 87 ? 6.517 -0.234 -17.668 1.00 91.75 87 VAL A N 1
ATOM 614 C CA . VAL A 1 87 ? 5.368 -1.137 -17.475 1.00 91.75 87 VAL A CA 1
ATOM 615 C C . VAL A 1 87 ? 5.558 -2.012 -16.231 1.00 91.75 87 VAL A C 1
ATOM 617 O O . VAL A 1 87 ? 4.621 -2.203 -15.451 1.00 91.75 87 VAL A O 1
ATOM 620 N N . LEU A 1 88 ? 6.766 -2.537 -16.013 1.00 92.19 88 LEU A N 1
ATOM 621 C CA . LEU A 1 88 ? 7.081 -3.352 -14.839 1.00 92.19 88 LEU A CA 1
ATOM 622 C C . LEU A 1 88 ? 7.004 -2.551 -13.538 1.00 92.19 88 LEU A C 1
ATOM 624 O O . LEU A 1 88 ? 6.452 -3.066 -12.563 1.00 92.19 88 LEU A O 1
ATOM 628 N N . ILE A 1 89 ? 7.527 -1.321 -13.525 1.00 91.00 89 ILE A N 1
ATOM 629 C CA . ILE A 1 89 ? 7.433 -0.408 -12.380 1.00 91.00 89 ILE A CA 1
ATOM 630 C C . ILE A 1 89 ? 5.965 -0.157 -12.058 1.00 91.00 89 ILE A C 1
ATOM 632 O O . ILE A 1 89 ? 5.553 -0.395 -10.928 1.00 91.00 89 ILE A O 1
ATOM 636 N N . HIS A 1 90 ? 5.164 0.236 -13.049 1.00 88.19 90 HIS A N 1
ATOM 637 C CA . HIS A 1 90 ? 3.750 0.548 -12.857 1.00 88.19 90 HIS A CA 1
ATOM 638 C C . HIS A 1 90 ? 2.974 -0.628 -12.239 1.00 88.19 90 HIS A C 1
ATOM 640 O O . HIS A 1 90 ? 2.307 -0.478 -11.215 1.00 88.19 90 HIS A O 1
ATOM 646 N N . ARG A 1 91 ? 3.129 -1.839 -12.794 1.00 90.00 91 ARG A N 1
ATOM 647 C CA . ARG A 1 91 ? 2.445 -3.038 -12.278 1.00 90.00 91 ARG A CA 1
ATOM 648 C C . ARG A 1 91 ? 2.900 -3.431 -10.876 1.00 90.00 91 ARG A C 1
ATOM 650 O O . ARG A 1 91 ? 2.107 -3.954 -10.098 1.00 90.00 91 ARG A O 1
ATOM 657 N N . GLN A 1 92 ? 4.182 -3.266 -10.566 1.00 91.06 92 GLN A N 1
ATOM 658 C CA . GLN A 1 92 ? 4.709 -3.622 -9.251 1.00 91.06 92 GLN A CA 1
ATOM 659 C C . GLN A 1 92 ? 4.375 -2.573 -8.197 1.00 91.06 92 GLN A C 1
ATOM 661 O O . GLN A 1 92 ? 4.114 -2.949 -7.060 1.00 91.06 92 GLN A O 1
ATOM 666 N N . LEU A 1 93 ? 4.323 -1.298 -8.570 1.00 89.88 93 LEU A N 1
ATOM 667 C CA . LEU A 1 93 ? 3.939 -0.218 -7.675 1.00 89.88 93 LEU A CA 1
ATOM 668 C C . LEU A 1 93 ? 2.490 -0.387 -7.195 1.00 89.88 93 LEU A C 1
ATOM 670 O O . LEU A 1 93 ? 2.262 -0.378 -5.988 1.00 89.88 93 LEU A O 1
ATOM 674 N N . ALA A 1 94 ? 1.557 -0.706 -8.101 1.00 87.88 94 ALA A N 1
ATOM 675 C CA . ALA A 1 94 ? 0.174 -1.027 -7.737 1.00 87.88 94 ALA A CA 1
ATOM 676 C C . ALA A 1 94 ? 0.093 -2.206 -6.749 1.00 87.88 94 ALA A C 1
ATOM 678 O O . ALA A 1 94 ? -0.641 -2.155 -5.768 1.00 87.88 94 ALA A O 1
ATOM 679 N N . ARG A 1 95 ? 0.919 -3.246 -6.939 1.00 90.50 95 ARG A N 1
ATOM 680 C CA . ARG A 1 95 ? 0.995 -4.373 -5.992 1.00 90.50 95 ARG A CA 1
ATOM 681 C C . ARG A 1 95 ? 1.505 -3.961 -4.614 1.00 90.50 95 ARG A C 1
ATOM 683 O O . ARG A 1 95 ? 1.081 -4.561 -3.634 1.00 90.50 95 ARG A O 1
ATOM 690 N N . VAL A 1 96 ? 2.428 -3.000 -4.522 1.00 92.00 96 VAL A N 1
ATOM 691 C CA . VAL A 1 96 ? 2.876 -2.475 -3.220 1.00 92.00 96 VAL A CA 1
ATOM 692 C C . VAL A 1 96 ? 1.709 -1.800 -2.513 1.00 92.00 96 VAL A C 1
ATOM 694 O O . VAL A 1 96 ? 1.477 -2.104 -1.346 1.00 92.00 96 VAL A O 1
ATOM 697 N N . GLY A 1 97 ? 0.958 -0.960 -3.229 1.00 90.50 97 GLY A N 1
ATOM 698 C CA . GLY A 1 97 ? -0.254 -0.333 -2.708 1.00 90.50 97 GLY A CA 1
ATOM 699 C C . GLY A 1 97 ? -1.260 -1.364 -2.204 1.00 90.50 97 GLY A C 1
ATOM 700 O O . GLY A 1 97 ? -1.718 -1.274 -1.073 1.00 90.50 97 GLY A O 1
ATOM 701 N N . ASP A 1 98 ? -1.538 -2.403 -2.990 1.00 90.88 98 ASP A N 1
ATOM 702 C CA . ASP A 1 98 ? -2.485 -3.455 -2.606 1.00 90.88 98 ASP A CA 1
ATOM 703 C C . ASP A 1 98 ? -2.093 -4.164 -1.305 1.00 90.88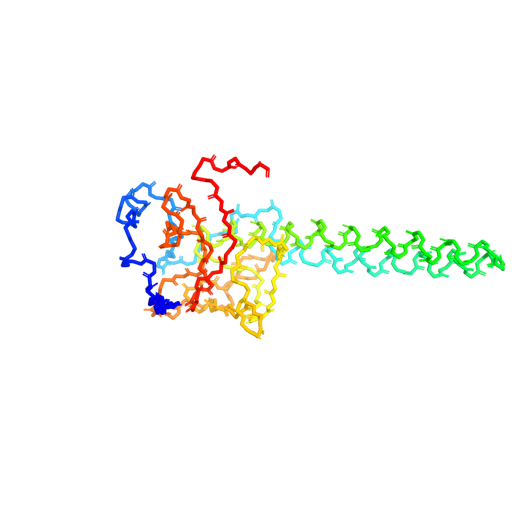 98 ASP A C 1
ATOM 705 O O . ASP A 1 98 ? -2.939 -4.403 -0.442 1.00 90.88 98 ASP A O 1
ATOM 709 N N . GLN A 1 99 ? -0.806 -4.498 -1.153 1.00 94.31 99 GLN A N 1
ATOM 710 C CA . GLN A 1 99 ? -0.307 -5.102 0.083 1.00 94.31 99 GLN A CA 1
ATOM 711 C C . GLN A 1 99 ? -0.384 -4.117 1.245 1.00 94.31 99 GLN A C 1
ATOM 713 O O . GLN A 1 99 ? -0.714 -4.511 2.356 1.00 94.31 99 GLN A O 1
ATOM 718 N N . LEU A 1 100 ? -0.123 -2.835 0.993 1.00 93.50 100 LEU A N 1
ATOM 719 C CA . LEU A 1 100 ? -0.217 -1.797 2.008 1.00 93.50 100 LEU A CA 1
ATOM 720 C C . LEU A 1 100 ? -1.661 -1.645 2.521 1.00 93.50 100 LEU A C 1
ATOM 722 O O . LEU A 1 100 ? -1.880 -1.668 3.729 1.00 93.50 100 LEU A O 1
ATOM 726 N N . ILE A 1 101 ? -2.657 -1.607 1.629 1.00 92.25 101 ILE A N 1
ATOM 727 C CA . ILE A 1 101 ? -4.082 -1.588 2.010 1.00 92.25 101 ILE A CA 1
ATOM 728 C C . ILE A 1 101 ? -4.485 -2.867 2.747 1.00 92.25 101 ILE A C 1
ATOM 730 O O . ILE A 1 101 ? -5.247 -2.811 3.716 1.00 92.25 101 ILE A O 1
ATOM 734 N N . ALA A 1 102 ? -3.974 -4.023 2.320 1.00 93.81 102 ALA A N 1
ATOM 735 C CA . ALA A 1 102 ? -4.210 -5.275 3.026 1.00 93.81 102 ALA A CA 1
ATOM 736 C C . ALA A 1 102 ? -3.651 -5.227 4.459 1.00 93.81 102 ALA A C 1
ATOM 738 O O . ALA A 1 102 ? -4.339 -5.646 5.385 1.00 93.81 102 ALA A O 1
ATOM 739 N N . GLU A 1 103 ? -2.452 -4.678 4.670 1.00 96.38 103 GLU A N 1
ATOM 740 C CA . GLU A 1 103 ? -1.876 -4.496 6.011 1.00 96.38 103 GLU A CA 1
ATOM 741 C C . GLU A 1 103 ? -2.723 -3.540 6.864 1.00 96.38 103 GLU A C 1
ATOM 743 O O . GLU A 1 103 ? -3.029 -3.844 8.021 1.00 96.38 103 GLU A O 1
ATOM 748 N N . PHE A 1 104 ? -3.196 -2.436 6.280 1.00 94.81 104 PHE A N 1
ATOM 749 C CA . PHE A 1 104 ? -4.031 -1.455 6.978 1.00 94.81 104 PHE A CA 1
ATOM 750 C C . PHE A 1 104 ? -5.334 -2.043 7.509 1.00 94.81 104 PHE A C 1
ATOM 752 O O . PHE A 1 104 ? -5.733 -1.733 8.633 1.00 94.81 104 PHE A O 1
ATOM 759 N N . ARG A 1 105 ? -5.973 -2.950 6.756 1.00 93.94 105 ARG A N 1
ATOM 760 C CA . ARG A 1 105 ? -7.167 -3.681 7.223 1.00 93.94 105 ARG A CA 1
ATOM 761 C C . ARG A 1 105 ? -6.932 -4.399 8.551 1.00 93.94 105 ARG A C 1
ATOM 763 O O . ARG A 1 105 ? -7.850 -4.526 9.356 1.00 93.94 105 ARG A O 1
ATOM 770 N N . HIS A 1 106 ? -5.695 -4.815 8.793 1.00 94.75 106 HIS A N 1
ATOM 771 C CA . HIS A 1 106 ? -5.264 -5.495 10.004 1.00 94.75 106 HIS A CA 1
ATOM 772 C C . HIS A 1 106 ? -4.677 -4.562 11.076 1.00 94.75 106 HIS A C 1
ATOM 774 O O . HIS A 1 106 ? -4.199 -5.041 12.105 1.00 94.75 106 HIS A O 1
ATOM 780 N N . GLY A 1 107 ? -4.703 -3.245 10.858 1.00 94.69 107 GLY A N 1
ATOM 781 C CA . GLY A 1 107 ? -4.292 -2.260 11.855 1.00 94.69 107 GLY A CA 1
ATOM 782 C C . GLY A 1 107 ? -2.785 -2.068 11.981 1.00 94.69 107 GLY A C 1
ATOM 783 O O . GLY A 1 107 ? -2.321 -1.515 12.982 1.00 94.69 107 GLY A O 1
ATOM 784 N N . TYR A 1 108 ? -2.014 -2.512 10.988 1.00 96.50 108 TYR A N 1
ATOM 785 C CA . TYR A 1 108 ? -0.569 -2.337 10.972 1.00 96.50 108 TYR A CA 1
ATOM 786 C C . TYR A 1 108 ? -0.049 -1.917 9.596 1.00 96.50 108 TYR A C 1
ATOM 788 O O . TYR A 1 108 ? -0.760 -1.955 8.600 1.00 96.50 108 TYR A O 1
ATOM 796 N N . ALA A 1 109 ? 1.215 -1.510 9.555 1.00 96.88 109 ALA A N 1
ATOM 797 C CA . ALA A 1 109 ? 1.986 -1.291 8.342 1.00 96.88 109 ALA A CA 1
ATOM 798 C C . ALA A 1 109 ? 3.406 -1.833 8.536 1.00 96.88 109 ALA A C 1
ATOM 800 O O . ALA A 1 109 ? 3.960 -1.787 9.635 1.00 96.88 109 ALA A O 1
ATOM 801 N N . THR A 1 110 ? 4.026 -2.320 7.467 1.00 97.56 110 THR A N 1
ATOM 802 C CA . THR A 1 110 ? 5.444 -2.725 7.450 1.00 97.56 110 THR A CA 1
ATOM 803 C C . THR A 1 110 ? 6.320 -1.761 6.657 1.00 97.56 110 THR A C 1
ATOM 805 O O . THR A 1 110 ? 7.549 -1.735 6.803 1.00 97.56 110 THR A O 1
ATOM 808 N N . LEU A 1 111 ? 5.692 -0.961 5.799 1.00 94.81 111 LEU A N 1
ATOM 809 C CA . LEU A 1 111 ? 6.327 0.047 4.973 1.00 94.81 111 LEU A CA 1
ATOM 810 C C . LEU A 1 111 ? 5.984 1.433 5.527 1.00 94.81 111 LEU A C 1
ATOM 812 O O . LEU A 1 111 ? 4.836 1.855 5.481 1.00 94.81 111 LEU A O 1
ATOM 816 N N . ASP A 1 112 ? 6.998 2.128 6.044 1.00 91.94 112 ASP A N 1
ATOM 817 C CA . ASP A 1 112 ? 6.865 3.521 6.471 1.00 91.94 112 ASP A CA 1
ATOM 818 C C . ASP A 1 112 ? 7.011 4.427 5.247 1.00 91.94 112 ASP A C 1
ATOM 820 O O . ASP A 1 112 ? 8.097 4.528 4.666 1.00 91.94 112 ASP A O 1
ATOM 824 N N . VAL A 1 113 ? 5.897 5.012 4.822 1.00 84.56 113 VAL A N 1
ATOM 825 C CA . VAL A 1 113 ? 5.813 5.976 3.727 1.00 84.56 113 VAL A CA 1
ATOM 826 C C . VAL A 1 113 ? 5.122 7.210 4.266 1.00 84.56 113 VAL A C 1
ATOM 828 O O . VAL A 1 113 ? 4.046 7.124 4.844 1.00 84.56 113 VAL A O 1
ATOM 831 N N . SER A 1 114 ? 5.771 8.356 4.109 1.00 77.25 114 SER A N 1
ATOM 832 C CA . SER A 1 114 ? 5.184 9.656 4.431 1.00 77.25 114 SER A CA 1
ATOM 833 C C . SER A 1 114 ? 4.588 10.327 3.198 1.00 77.25 114 SER A C 1
ATOM 835 O O . SER A 1 114 ? 3.760 11.226 3.331 1.00 77.25 114 SER A O 1
ATOM 837 N N . TRP A 1 115 ? 5.019 9.910 2.003 1.00 72.62 115 TRP A N 1
ATOM 838 C CA . TRP A 1 115 ? 4.677 10.572 0.756 1.00 72.62 115 TRP A CA 1
ATOM 839 C C . TRP A 1 115 ? 4.753 9.639 -0.459 1.00 72.62 115 TRP A C 1
ATOM 841 O O . TRP A 1 115 ? 5.670 8.816 -0.547 1.00 72.62 115 TRP A O 1
ATOM 851 N N . GLY A 1 116 ? 3.834 9.820 -1.410 1.00 71.75 116 GLY A N 1
ATOM 852 C CA . GLY A 1 116 ? 3.831 9.161 -2.720 1.00 71.75 116 GLY A CA 1
ATOM 853 C C . GLY A 1 116 ? 2.605 8.278 -2.959 1.00 71.75 116 GLY A C 1
ATOM 854 O O . GLY A 1 116 ? 1.975 7.823 -2.011 1.00 71.75 116 GLY A O 1
ATOM 855 N N . GLY A 1 117 ? 2.281 8.046 -4.235 1.00 78.25 117 GLY A N 1
ATOM 856 C CA . GLY A 1 117 ? 1.128 7.242 -4.651 1.00 78.25 117 GLY A CA 1
ATOM 857 C C . GLY A 1 117 ? 1.513 5.903 -5.269 1.00 78.25 117 GLY A C 1
ATOM 858 O O . GLY A 1 117 ? 2.576 5.768 -5.884 1.00 78.25 117 GLY A O 1
ATOM 859 N N . PHE A 1 118 ? 0.642 4.907 -5.101 1.00 80.44 118 PHE A N 1
ATOM 860 C CA . PHE A 1 118 ? 0.870 3.549 -5.612 1.00 80.44 118 PHE A CA 1
ATOM 861 C C . PHE A 1 118 ? 0.087 3.219 -6.883 1.00 80.44 118 PHE A C 1
ATOM 863 O O . PHE A 1 118 ? 0.480 2.329 -7.642 1.00 80.44 118 PHE A O 1
ATOM 870 N N . TRP A 1 119 ? -1.003 3.940 -7.126 1.00 79.19 119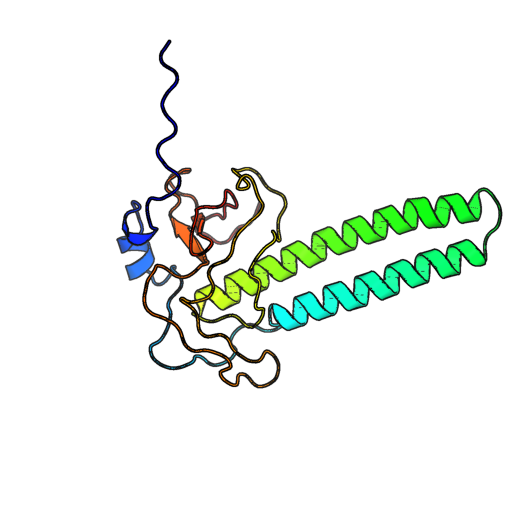 TRP A N 1
ATOM 871 C CA . TRP A 1 119 ? -1.894 3.727 -8.259 1.00 79.19 119 TRP A CA 1
ATOM 872 C C . TRP A 1 119 ? -1.986 4.991 -9.107 1.00 79.19 119 TRP A C 1
ATOM 874 O O . TRP A 1 119 ? -1.776 6.103 -8.635 1.00 79.19 119 TRP A O 1
ATOM 884 N N . PHE A 1 120 ? -2.339 4.801 -10.373 1.00 65.31 120 PHE A N 1
ATOM 885 C CA . PHE A 1 120 ? -2.687 5.881 -11.286 1.00 65.31 120 PHE A CA 1
ATOM 886 C C . PHE A 1 120 ? -4.181 5.711 -11.591 1.00 65.31 120 PHE A C 1
ATOM 888 O O . PHE A 1 120 ? -4.564 4.655 -12.093 1.00 65.31 120 PHE A O 1
ATOM 895 N N . GLY A 1 121 ? -5.036 6.668 -11.212 1.00 56.72 121 GLY A N 1
ATOM 896 C CA . GLY A 1 121 ? -6.494 6.472 -11.228 1.00 56.72 121 GLY A CA 1
ATOM 897 C C . GLY A 1 121 ? -7.336 7.724 -10.937 1.00 56.72 121 GLY A C 1
ATOM 898 O O . GLY A 1 121 ? -6.800 8.791 -10.672 1.00 56.72 121 GLY A O 1
ATOM 899 N N . GLU A 1 122 ? -8.660 7.552 -11.028 1.00 52.53 122 GLU A N 1
ATOM 900 C CA . GLU A 1 122 ? -9.697 8.484 -11.529 1.00 52.53 122 GLU A CA 1
ATOM 901 C C . GLU A 1 122 ? -10.051 9.755 -10.727 1.00 52.53 122 GLU A C 1
ATOM 903 O O . GLU A 1 122 ? -10.873 10.536 -11.206 1.00 52.53 122 GLU A O 1
ATOM 908 N N . GLY A 1 123 ? -9.505 9.998 -9.536 1.00 53.59 123 GLY A N 1
ATOM 909 C CA . GLY A 1 123 ? -9.971 11.108 -8.690 1.00 53.59 123 GLY A CA 1
ATOM 910 C C . GLY A 1 123 ? -8.895 12.101 -8.255 1.00 53.59 123 GLY A C 1
ATOM 911 O O . GLY A 1 123 ? -7.804 12.148 -8.816 1.00 53.59 123 GLY A O 1
ATOM 912 N N . HIS A 1 124 ? -9.231 12.958 -7.284 1.00 49.41 124 HIS A N 1
ATOM 913 C CA . HIS A 1 124 ? -8.334 14.015 -6.808 1.00 49.41 124 HIS A CA 1
ATOM 914 C C . HIS A 1 124 ? -7.038 13.410 -6.251 1.00 49.41 124 HIS A C 1
ATOM 916 O O . HIS A 1 124 ? -7.017 12.880 -5.143 1.00 49.41 124 HIS A O 1
ATOM 922 N N . THR A 1 125 ? -5.946 13.541 -7.000 1.00 52.06 125 THR A N 1
ATOM 923 C CA . THR A 1 125 ? -4.601 13.543 -6.433 1.00 52.06 125 THR A CA 1
ATOM 924 C C . THR A 1 125 ? -4.424 14.879 -5.725 1.00 52.06 125 THR A C 1
ATOM 926 O O . THR A 1 125 ? -4.541 15.926 -6.370 1.00 52.06 125 THR A O 1
ATOM 929 N N . GLY A 1 126 ? -4.175 14.870 -4.413 1.00 45.84 126 GLY A N 1
ATOM 930 C CA . GLY A 1 126 ? -3.855 16.090 -3.671 1.00 45.84 126 GLY A CA 1
ATOM 931 C C . GLY A 1 126 ? -2.755 16.898 -4.376 1.00 45.84 126 GLY A C 1
ATOM 932 O O . GLY A 1 126 ? -1.889 16.341 -5.055 1.00 45.84 126 GLY A O 1
ATOM 933 N N . THR A 1 127 ? -2.776 18.224 -4.229 1.00 44.09 127 THR A N 1
ATOM 934 C CA . THR A 1 127 ? -1.929 19.187 -4.971 1.00 44.09 127 THR A CA 1
ATOM 935 C C . THR A 1 127 ? -0.419 18.977 -4.831 1.00 44.09 127 THR A C 1
ATOM 937 O O . THR A 1 127 ? 0.360 19.584 -5.561 1.00 44.09 127 THR A O 1
ATOM 940 N N . THR A 1 128 ? 0.007 18.136 -3.893 1.00 41.41 128 THR A N 1
ATOM 941 C CA . THR A 1 128 ? 1.408 17.885 -3.563 1.00 41.41 128 THR A CA 1
ATOM 942 C C . THR A 1 128 ? 1.745 16.402 -3.481 1.00 41.41 128 THR A C 1
ATOM 944 O O . THR A 1 128 ? 2.815 16.116 -2.981 1.00 41.41 128 THR A O 1
ATOM 947 N N . GLY A 1 129 ? 0.894 15.472 -3.938 1.00 55.38 129 GLY A N 1
ATOM 948 C CA . GLY A 1 129 ? 1.067 14.019 -3.758 1.00 55.38 129 GLY A CA 1
ATOM 949 C C . GLY A 1 129 ? 0.486 13.489 -2.438 1.00 55.38 129 GLY A C 1
ATOM 950 O O . GLY A 1 129 ? 0.346 14.249 -1.485 1.00 55.38 129 GLY A O 1
ATOM 951 N N . GLU A 1 130 ? 0.144 12.194 -2.405 1.00 63.91 130 GLU A N 1
ATOM 952 C CA . GLU A 1 130 ? -0.481 11.501 -1.262 1.00 63.91 130 GLU A CA 1
ATOM 953 C C . GLU A 1 130 ? 0.391 11.618 0.000 1.00 63.91 130 GLU A C 1
ATOM 955 O O . GLU A 1 130 ? 1.448 10.987 0.094 1.00 63.91 130 GLU A O 1
ATOM 960 N N . ALA A 1 131 ? -0.033 12.435 0.967 1.00 76.38 131 ALA A N 1
ATOM 961 C CA . ALA A 1 131 ? 0.567 12.461 2.296 1.00 76.38 131 ALA A CA 1
ATOM 962 C C . ALA A 1 131 ? -0.084 11.370 3.152 1.00 76.38 131 ALA A C 1
ATOM 964 O O . ALA A 1 131 ? -1.299 11.367 3.348 1.00 76.38 131 ALA A O 1
ATOM 965 N N . TRP A 1 132 ? 0.728 10.449 3.661 1.00 87.06 132 TRP A N 1
ATOM 966 C CA . TRP A 1 132 ? 0.263 9.320 4.462 1.00 87.06 132 TRP A CA 1
ATOM 967 C C . TRP A 1 132 ? 0.511 9.581 5.946 1.00 87.06 132 TRP A C 1
ATOM 969 O O . TRP A 1 132 ? 1.647 9.828 6.357 1.00 87.06 132 TRP A O 1
ATOM 979 N N . ASP A 1 133 ? -0.533 9.473 6.770 1.00 90.19 133 ASP A N 1
ATOM 980 C CA . ASP A 1 133 ? -0.402 9.480 8.228 1.00 90.19 133 ASP A CA 1
ATOM 981 C C . ASP A 1 133 ? -0.576 8.074 8.800 1.00 90.19 133 ASP A C 1
ATOM 983 O O . ASP A 1 133 ? -1.666 7.618 9.139 1.00 90.19 133 ASP A O 1
ATOM 987 N N . LEU A 1 134 ? 0.554 7.387 8.954 1.00 92.19 134 LEU A N 1
ATOM 988 C CA . LEU A 1 134 ? 0.607 6.038 9.512 1.00 92.19 134 LEU A CA 1
ATOM 989 C C . LEU A 1 134 ? 0.675 6.026 11.051 1.00 92.19 134 LEU A C 1
ATOM 991 O O . LEU A 1 134 ? 0.958 4.979 11.640 1.00 92.19 134 LEU A O 1
ATOM 995 N N . ARG A 1 135 ? 0.502 7.166 11.741 1.00 91.50 135 ARG A N 1
ATOM 996 C CA . ARG A 1 135 ? 0.598 7.224 13.214 1.00 91.50 135 ARG A CA 1
ATOM 997 C C . ARG A 1 135 ? -0.554 6.508 13.904 1.00 91.50 135 ARG A C 1
ATOM 999 O O . ARG A 1 135 ? -0.384 6.096 15.044 1.00 91.50 135 ARG A O 1
ATOM 1006 N N . GLY A 1 136 ? -1.687 6.334 13.225 1.00 92.19 136 GLY A N 1
ATOM 1007 C CA . GLY A 1 136 ? -2.815 5.547 13.725 1.00 92.19 136 GLY A CA 1
ATOM 1008 C C . GLY A 1 136 ? -2.584 4.032 13.698 1.00 92.19 136 GLY A C 1
ATOM 1009 O O . GLY A 1 136 ? -3.383 3.306 14.271 1.00 92.19 136 GLY A O 1
ATOM 1010 N N . LEU A 1 137 ? -1.510 3.541 13.069 1.00 95.12 137 LEU A N 1
ATOM 1011 C CA . LEU A 1 137 ? -1.233 2.113 12.883 1.00 95.12 137 LEU A CA 1
ATOM 1012 C C . LEU A 1 137 ? -0.040 1.634 13.717 1.00 95.12 137 LEU A C 1
ATOM 1014 O O . LEU A 1 137 ? 0.877 2.398 14.033 1.00 95.12 137 LEU A O 1
ATOM 1018 N N . TRP A 1 138 ? 0.001 0.328 13.986 1.00 96.69 138 TRP A N 1
ATOM 1019 C CA . TRP A 1 138 ? 1.232 -0.336 14.417 1.00 96.69 138 TRP A CA 1
ATOM 1020 C C . TRP A 1 138 ? 2.243 -0.360 13.267 1.00 96.69 138 TRP A C 1
ATOM 1022 O O . TRP A 1 138 ? 1.943 -0.871 12.192 1.00 96.69 138 TRP A O 1
ATOM 1032 N N . LEU A 1 139 ? 3.462 0.136 13.483 1.00 97.00 139 LEU A N 1
ATOM 1033 C CA . LEU A 1 139 ? 4.557 -0.066 12.533 1.00 97.00 139 LEU A CA 1
ATOM 1034 C C . LEU A 1 139 ? 5.342 -1.303 12.956 1.00 97.00 139 LEU A C 1
ATOM 1036 O O . LEU A 1 139 ? 5.966 -1.307 14.022 1.00 97.00 139 LEU A O 1
ATOM 1040 N N . LEU A 1 140 ? 5.331 -2.330 12.114 1.00 97.69 140 LEU A N 1
ATOM 1041 C CA . LEU A 1 140 ? 5.993 -3.603 12.373 1.00 97.69 140 LEU A CA 1
ATOM 1042 C C . LEU A 1 140 ? 7.244 -3.754 11.508 1.00 97.69 140 LEU A C 1
ATOM 1044 O O . LEU A 1 140 ? 7.342 -3.235 10.393 1.00 97.69 140 LEU A O 1
ATOM 1048 N N . ASP A 1 141 ? 8.224 -4.483 12.023 1.00 96.88 141 ASP A N 1
ATOM 1049 C CA . ASP A 1 141 ? 9.330 -4.972 11.220 1.00 96.88 141 ASP A CA 1
ATOM 1050 C C . ASP A 1 141 ? 8.835 -6.049 10.250 1.00 96.88 141 ASP A C 1
ATOM 1052 O O . ASP A 1 141 ? 8.212 -7.035 10.637 1.00 96.88 141 ASP A O 1
ATOM 1056 N N . ALA A 1 142 ? 9.148 -5.870 8.971 1.00 94.69 142 ALA A N 1
ATOM 1057 C CA . ALA A 1 142 ? 8.631 -6.706 7.893 1.00 94.69 142 ALA A CA 1
ATOM 1058 C C . ALA A 1 142 ? 9.156 -8.151 7.895 1.00 94.69 142 ALA A C 1
ATOM 1060 O O . ALA A 1 142 ? 8.581 -8.995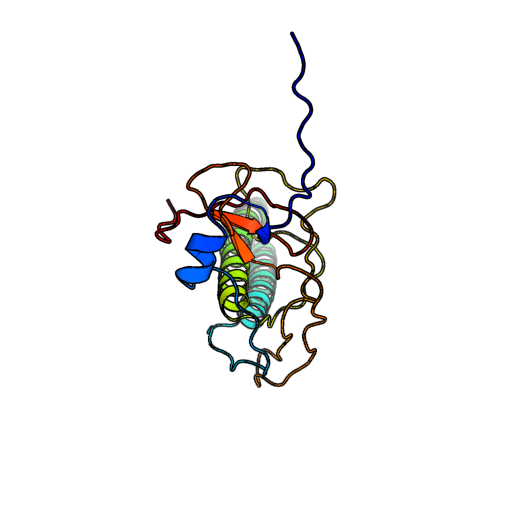 7.211 1.00 94.69 142 ALA A O 1
ATOM 1061 N N . SER A 1 143 ? 10.279 -8.411 8.572 1.00 93.62 143 SER A N 1
ATOM 1062 C CA . SER A 1 143 ? 10.920 -9.732 8.637 1.00 93.62 143 SER A CA 1
ATOM 1063 C C . SER A 1 143 ? 10.550 -10.507 9.892 1.00 93.62 143 SER A C 1
ATOM 1065 O O . SER A 1 143 ? 10.391 -11.721 9.836 1.00 93.62 143 SER A O 1
ATOM 1067 N N . THR A 1 144 ? 10.451 -9.812 11.020 1.00 94.56 144 THR A N 1
ATOM 1068 C CA . THR A 1 144 ? 10.318 -10.429 12.344 1.00 94.56 144 THR A CA 1
ATOM 1069 C C . THR A 1 144 ? 8.939 -10.225 12.960 1.00 94.56 144 THR A C 1
ATOM 1071 O O . THR A 1 144 ? 8.589 -10.924 13.904 1.00 94.56 144 THR A O 1
ATOM 1074 N N . GLY A 1 145 ? 8.159 -9.260 12.463 1.00 94.44 145 GLY A N 1
ATOM 1075 C CA . GLY A 1 145 ? 6.906 -8.828 13.084 1.00 94.44 145 GLY A CA 1
ATOM 1076 C C . GLY A 1 145 ? 7.100 -8.025 14.371 1.00 94.44 145 GLY A C 1
ATOM 1077 O O . GLY A 1 145 ? 6.119 -7.666 15.015 1.00 94.44 145 GLY A O 1
ATOM 1078 N N . ALA A 1 146 ? 8.345 -7.722 14.754 1.00 96.88 146 ALA A N 1
ATOM 1079 C CA . ALA A 1 146 ? 8.631 -6.942 15.948 1.00 96.88 146 ALA A CA 1
ATOM 1080 C C . ALA A 1 146 ? 8.065 -5.520 15.834 1.00 96.88 146 ALA A C 1
ATOM 1082 O O . ALA A 1 146 ? 8.078 -4.905 14.765 1.00 96.88 146 ALA A O 1
ATOM 1083 N N . VAL A 1 147 ? 7.603 -4.968 16.953 1.00 97.31 147 VAL A N 1
ATOM 1084 C CA . VAL A 1 147 ? 7.072 -3.603 16.997 1.00 97.31 147 VAL A CA 1
ATOM 1085 C C . VAL A 1 147 ? 8.204 -2.600 16.818 1.00 97.31 147 VAL A C 1
ATOM 1087 O O . VAL A 1 147 ? 9.153 -2.575 17.598 1.00 97.31 147 VAL A O 1
ATOM 1090 N N . ARG A 1 148 ? 8.073 -1.726 15.820 1.00 96.69 148 ARG A N 1
ATOM 1091 C CA . ARG A 1 148 ? 8.939 -0.553 15.638 1.00 96.69 148 ARG A CA 1
ATOM 1092 C C . ARG A 1 148 ? 8.313 0.709 16.224 1.00 96.69 148 ARG A C 1
ATOM 1094 O O . ARG A 1 148 ? 9.029 1.547 16.760 1.00 96.69 148 ARG A O 1
ATOM 1101 N N . ARG A 1 149 ? 6.988 0.855 16.107 1.00 95.69 149 ARG A N 1
ATOM 1102 C CA . ARG A 1 149 ? 6.216 1.994 16.633 1.00 95.69 149 ARG A CA 1
ATOM 1103 C C . ARG A 1 149 ? 4.788 1.557 16.963 1.00 95.69 149 ARG A C 1
ATOM 1105 O O . ARG A 1 149 ? 4.181 0.833 16.177 1.00 95.69 149 ARG A O 1
ATOM 1112 N N . GLY A 1 150 ? 4.260 2.012 18.098 1.00 95.00 150 GLY A N 1
ATOM 1113 C CA . GLY A 1 150 ? 2.846 1.852 18.450 1.00 95.00 150 GLY A CA 1
ATOM 1114 C C . GLY A 1 150 ? 1.966 2.991 17.918 1.00 95.00 150 GLY A C 1
ATOM 1115 O O . GLY A 1 150 ? 2.495 4.053 17.576 1.00 95.00 150 GLY A O 1
ATOM 1116 N N . PRO A 1 151 ? 0.641 2.793 17.852 1.00 94.25 151 PRO A N 1
ATOM 1117 C CA . PRO A 1 151 ? -0.280 3.808 17.370 1.00 94.25 151 PRO A CA 1
ATOM 1118 C C . PRO A 1 151 ? -0.395 4.974 18.363 1.00 94.25 151 PRO A C 1
ATOM 1120 O O . PRO A 1 151 ? -0.555 4.780 19.568 1.00 94.25 151 PRO A O 1
ATOM 1123 N N . ALA A 1 152 ? -0.362 6.201 17.852 1.00 86.31 152 ALA A N 1
ATOM 1124 C CA . ALA A 1 152 ? -0.771 7.396 18.578 1.00 86.31 152 ALA A CA 1
ATOM 1125 C C . ALA A 1 152 ? -2.273 7.585 18.305 1.00 86.31 152 ALA A C 1
ATOM 1127 O O . ALA A 1 152 ? -2.654 7.922 17.188 1.00 86.31 152 ALA A O 1
ATOM 1128 N N . GLY A 1 153 ? -3.138 7.284 19.276 1.00 70.94 153 GLY A N 1
ATOM 1129 C CA . GLY A 1 153 ? -4.591 7.101 19.097 1.00 70.94 153 GLY A CA 1
ATOM 1130 C C . GLY A 1 153 ? -5.418 8.358 18.786 1.00 70.94 153 GLY A C 1
ATOM 1131 O O . GLY A 1 153 ? -6.333 8.686 19.532 1.00 70.94 153 GLY A O 1
ATOM 1132 N N . HIS A 1 154 ? -5.122 9.062 17.696 1.00 66.94 154 HIS A N 1
ATOM 1133 C CA . HIS A 1 154 ? -5.758 10.330 17.326 1.00 66.94 154 HIS A CA 1
ATOM 1134 C C . HIS A 1 154 ? -6.110 10.372 15.832 1.00 66.94 154 HIS A C 1
ATOM 1136 O O . HIS A 1 154 ? -5.529 11.129 15.065 1.00 66.94 154 HIS A O 1
ATOM 1142 N N . GLY A 1 155 ? -7.062 9.542 15.410 1.00 82.94 155 GLY A N 1
ATOM 1143 C CA . GLY A 1 155 ? -7.618 9.608 14.058 1.00 82.94 155 GLY A CA 1
ATOM 1144 C C . GLY A 1 155 ? -8.056 8.261 13.508 1.00 82.94 155 GLY A C 1
ATOM 1145 O O . GLY A 1 155 ? -7.696 7.209 14.036 1.00 82.94 155 GLY A O 1
ATOM 1146 N N . ASP A 1 156 ? -8.835 8.323 12.432 1.00 90.94 156 ASP A N 1
ATOM 1147 C CA . ASP A 1 156 ? -9.151 7.156 11.620 1.00 90.94 156 ASP A CA 1
ATOM 1148 C C . ASP A 1 156 ? -7.874 6.751 10.861 1.00 90.94 156 ASP A C 1
ATOM 1150 O O . ASP A 1 156 ? -7.278 7.603 10.187 1.00 90.94 156 ASP A O 1
ATOM 1154 N N . PRO A 1 157 ? -7.399 5.501 11.007 1.00 93.19 157 PRO A N 1
ATOM 1155 C CA . PRO A 1 157 ? -6.177 5.056 10.352 1.00 93.19 157 PRO A CA 1
ATOM 1156 C C . PRO A 1 157 ? -6.331 5.078 8.823 1.00 93.19 157 PRO A C 1
ATOM 1158 O O . PRO A 1 157 ? -7.446 5.036 8.310 1.00 93.19 157 PRO A O 1
ATOM 1161 N N . PRO A 1 158 ? -5.229 5.114 8.064 1.00 92.62 158 PRO A N 1
ATOM 1162 C CA . PRO A 1 158 ? -5.305 5.004 6.618 1.00 92.62 158 PRO A CA 1
ATOM 1163 C C . PRO A 1 158 ? -5.923 3.672 6.189 1.00 92.62 158 PRO A C 1
ATOM 1165 O O . PRO A 1 158 ? -5.759 2.650 6.857 1.00 92.62 158 PRO A O 1
ATOM 1168 N N . GLY A 1 159 ? -6.614 3.680 5.053 1.00 92.69 159 GLY A N 1
ATOM 1169 C CA . GLY A 1 159 ? -7.255 2.505 4.474 1.00 92.69 159 GLY A CA 1
ATOM 1170 C C . GLY A 1 159 ? -8.485 2.855 3.649 1.00 92.69 159 GLY A C 1
ATOM 1171 O O . GLY A 1 159 ? -8.744 4.019 3.360 1.00 92.69 159 GLY A O 1
ATOM 1172 N N . MET A 1 160 ? -9.236 1.833 3.247 1.00 93.31 160 MET A N 1
ATOM 1173 C CA . MET A 1 160 ? -10.447 2.015 2.447 1.00 93.31 160 MET A CA 1
ATOM 1174 C C . MET A 1 160 ? -11.662 2.214 3.356 1.00 93.31 160 MET A C 1
ATOM 1176 O O . MET A 1 160 ? -11.848 1.459 4.312 1.00 93.31 160 MET A O 1
ATOM 1180 N N . TYR A 1 161 ? -12.503 3.189 3.020 1.00 93.88 161 TYR A N 1
ATOM 1181 C CA . TYR A 1 161 ? -13.729 3.536 3.743 1.00 93.88 161 TYR A CA 1
ATOM 1182 C C . TYR A 1 161 ? -14.871 3.828 2.760 1.00 93.88 161 TYR A C 1
ATOM 1184 O O . TYR A 1 161 ? -14.600 4.096 1.591 1.00 93.88 161 TYR A O 1
ATOM 1192 N N . PRO A 1 162 ? -16.145 3.814 3.195 1.00 94.44 162 PRO A N 1
ATOM 1193 C CA . PRO A 1 162 ? -17.248 4.346 2.399 1.00 94.44 162 PRO A CA 1
ATOM 1194 C C . PRO A 1 162 ? -16.931 5.755 1.895 1.00 94.44 162 PRO A C 1
ATOM 1196 O O . PRO A 1 162 ? -16.507 6.614 2.667 1.00 94.44 162 PRO A O 1
ATOM 1199 N N . SER A 1 163 ? -17.109 5.973 0.594 1.00 91.25 163 SER A N 1
ATOM 1200 C CA . SER A 1 163 ? -16.733 7.231 -0.042 1.00 91.25 163 SER A CA 1
ATOM 1201 C C . SER A 1 163 ? -17.749 8.343 0.250 1.00 91.25 163 SER A C 1
ATOM 1203 O O . SER A 1 163 ? -18.945 8.152 0.001 1.00 91.25 163 SER A O 1
ATOM 1205 N N . PRO A 1 164 ? -17.304 9.539 0.680 1.00 89.94 164 PRO A N 1
ATOM 1206 C CA . PRO A 1 164 ? -18.161 10.722 0.716 1.00 89.94 164 PRO A CA 1
ATOM 1207 C C . PRO A 1 164 ? -18.403 11.318 -0.681 1.00 89.94 164 PRO A C 1
ATOM 1209 O O . PRO A 1 164 ? -19.341 12.093 -0.860 1.00 89.94 164 PRO A O 1
ATOM 1212 N N . HIS A 1 165 ? -17.566 10.980 -1.668 1.00 87.44 165 HIS A N 1
ATOM 1213 C CA . HIS A 1 165 ? -17.596 11.554 -3.015 1.00 87.44 165 HIS A CA 1
ATOM 1214 C C . HIS A 1 165 ? -18.336 10.679 -4.037 1.00 87.44 165 HIS A C 1
ATOM 1216 O O . HIS A 1 165 ? -18.860 11.196 -5.023 1.00 87.44 165 HIS A O 1
ATOM 1222 N N . ALA A 1 166 ? -18.402 9.366 -3.810 1.00 86.69 166 ALA A N 1
ATOM 1223 C CA . ALA A 1 166 ? -19.014 8.389 -4.703 1.00 86.69 166 ALA A CA 1
ATOM 1224 C C . ALA A 1 166 ? -19.861 7.373 -3.908 1.00 86.69 166 ALA A C 1
ATOM 1226 O O . ALA A 1 166 ? -19.361 6.308 -3.531 1.00 86.69 166 ALA A O 1
ATOM 1227 N N . PRO A 1 167 ? -21.153 7.669 -3.656 1.00 84.81 167 PRO A N 1
A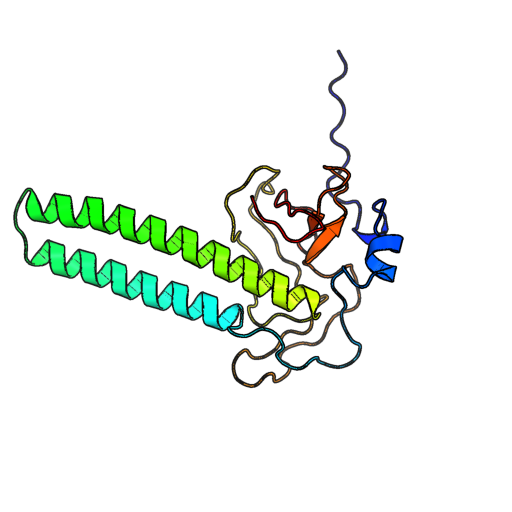TOM 1228 C CA . PRO A 1 167 ? -22.034 6.791 -2.890 1.00 84.81 167 PRO A CA 1
ATOM 1229 C C . PRO A 1 167 ? -22.045 5.351 -3.421 1.00 84.81 167 PRO A C 1
ATOM 1231 O O . PRO A 1 167 ? -22.190 5.119 -4.620 1.00 84.81 167 PRO A O 1
ATOM 1234 N N . GLY A 1 168 ? -21.902 4.379 -2.517 1.00 86.44 168 GLY A N 1
ATOM 1235 C CA . GLY A 1 168 ? -21.846 2.952 -2.854 1.00 86.44 168 GLY A CA 1
ATOM 1236 C C . GLY A 1 168 ? -20.457 2.428 -3.239 1.00 86.44 168 GLY A C 1
ATOM 1237 O O . GLY A 1 168 ? -20.307 1.220 -3.411 1.00 86.44 168 GLY A O 1
ATOM 1238 N N . ARG A 1 169 ? -19.439 3.293 -3.327 1.00 90.19 169 ARG A N 1
ATOM 1239 C CA . ARG A 1 169 ? -18.036 2.902 -3.533 1.00 90.19 169 ARG A CA 1
ATOM 1240 C C . ARG A 1 169 ? -17.222 3.057 -2.253 1.00 90.19 169 ARG A C 1
ATOM 1242 O O . ARG A 1 169 ? -17.604 3.779 -1.329 1.00 90.19 169 ARG A O 1
ATOM 1249 N N . TRP A 1 170 ? -16.083 2.379 -2.226 1.00 91.25 170 TRP A N 1
ATOM 1250 C CA . TRP A 1 170 ? -15.049 2.575 -1.220 1.00 91.25 170 TRP A CA 1
ATOM 1251 C C . TRP A 1 170 ? -14.014 3.540 -1.771 1.00 91.25 170 TRP A C 1
ATOM 1253 O O . TRP A 1 170 ? -13.678 3.445 -2.943 1.00 91.25 170 TRP A O 1
ATOM 1263 N N . GLU A 1 171 ? -13.511 4.447 -0.947 1.00 90.75 171 GLU A N 1
ATOM 1264 C CA . GLU A 1 171 ? -12.469 5.409 -1.294 1.00 90.75 171 GLU A CA 1
ATOM 1265 C C . GLU A 1 171 ? -11.333 5.336 -0.277 1.00 90.75 171 GLU A C 1
ATOM 1267 O O . GLU A 1 171 ? -11.535 4.995 0.895 1.00 90.75 171 GLU A O 1
ATOM 1272 N N . LEU A 1 172 ? -10.127 5.626 -0.747 1.00 90.38 172 LEU A N 1
ATOM 1273 C CA . LEU A 1 172 ? -8.932 5.626 0.072 1.00 90.38 172 LEU A CA 1
ATOM 1274 C C . LEU A 1 172 ? -8.893 6.857 0.982 1.00 90.38 172 LEU A C 1
ATOM 1276 O O . LEU A 1 172 ? -8.958 7.991 0.525 1.00 90.38 172 LEU A O 1
ATOM 1280 N N . TRP A 1 173 ? -8.702 6.629 2.273 1.00 91.31 173 TRP A N 1
ATOM 1281 C CA . TRP A 1 173 ? -8.327 7.638 3.255 1.00 91.31 173 TRP A CA 1
ATOM 1282 C C . TRP A 1 173 ? -6.850 7.460 3.611 1.00 91.31 173 TRP A C 1
ATOM 1284 O O . TRP A 1 173 ? -6.426 6.362 3.977 1.00 91.31 173 TRP A O 1
ATOM 1294 N N . THR A 1 174 ? -6.048 8.521 3.534 1.00 89.25 174 THR A N 1
ATOM 1295 C CA . THR A 1 174 ? -4.596 8.449 3.796 1.00 89.25 174 THR A CA 1
ATOM 1296 C C . THR A 1 174 ? -4.226 8.642 5.270 1.00 89.25 174 THR A C 1
ATOM 1298 O O . THR A 1 174 ? -3.045 8.650 5.621 1.00 89.25 174 THR A O 1
ATOM 1301 N N . GLY A 1 175 ? -5.219 8.804 6.149 1.00 89.44 175 GLY A N 1
ATOM 1302 C CA . GLY A 1 175 ? -5.033 9.257 7.531 1.00 89.44 175 GLY A CA 1
ATOM 1303 C C . GLY A 1 175 ? -5.219 10.772 7.689 1.00 89.44 175 GLY A C 1
ATOM 1304 O O . GLY A 1 175 ? -5.480 11.241 8.794 1.00 89.44 175 GLY A O 1
ATOM 1305 N N . VAL A 1 176 ? -5.136 11.533 6.590 1.00 86.31 176 VAL A N 1
ATOM 1306 C CA . VAL A 1 176 ? -5.281 13.001 6.589 1.00 86.31 176 VAL A CA 1
ATOM 1307 C C . VAL A 1 176 ? -6.267 13.521 5.553 1.00 86.31 176 VAL A C 1
ATOM 1309 O O . VAL A 1 176 ? -6.933 14.523 5.814 1.00 86.31 176 VAL A O 1
ATOM 1312 N N . GLU A 1 177 ? -6.371 12.867 4.398 1.00 87.06 177 GLU A N 1
ATOM 1313 C CA . GLU A 1 177 ? -7.269 13.284 3.328 1.00 87.06 177 GLU A CA 1
ATOM 1314 C C . GLU A 1 177 ? -7.828 12.090 2.553 1.00 87.06 177 GLU A C 1
ATOM 1316 O O . GLU A 1 177 ? -7.291 10.978 2.584 1.00 87.06 177 GLU A O 1
ATOM 1321 N N . TRP A 1 178 ? -8.938 12.340 1.865 1.00 87.00 178 TRP A N 1
ATOM 1322 C CA . TRP A 1 178 ? -9.494 11.406 0.899 1.00 87.00 178 TRP A CA 1
ATOM 1323 C C . TRP A 1 178 ? -8.693 11.463 -0.389 1.00 87.00 178 TRP A C 1
ATOM 1325 O O . TRP A 1 178 ? -8.397 12.541 -0.906 1.00 87.00 178 TRP A O 1
ATOM 1335 N N . HIS A 1 179 ? -8.393 10.289 -0.915 1.00 81.44 179 HIS A N 1
ATOM 1336 C CA . HIS A 1 179 ? -7.736 10.112 -2.184 1.00 81.44 179 HIS A CA 1
ATOM 1337 C C . HIS A 1 179 ? -8.679 9.377 -3.123 1.00 81.44 179 HIS A C 1
ATOM 1339 O O . HIS A 1 179 ? -9.218 8.332 -2.767 1.00 81.44 179 HIS A O 1
ATOM 1345 N N . GLY A 1 180 ? -8.828 9.881 -4.348 1.00 77.25 180 GLY A N 1
ATOM 1346 C CA . GLY A 1 180 ? -9.776 9.377 -5.345 1.00 77.25 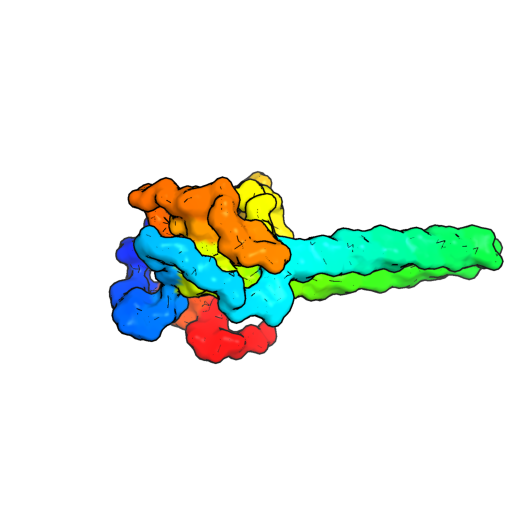180 GLY A CA 1
ATOM 1347 C C . GLY A 1 180 ? -9.446 8.005 -5.949 1.00 77.25 180 GLY A C 1
ATOM 1348 O O . GLY A 1 180 ? -9.748 7.740 -7.113 1.00 77.25 180 GLY A O 1
ATOM 1349 N N . HIS A 1 181 ? -8.777 7.150 -5.181 1.00 80.25 181 HIS A N 1
ATOM 1350 C CA . HIS A 1 181 ? -8.635 5.734 -5.448 1.00 80.25 181 HIS A CA 1
ATOM 1351 C C . HIS A 1 181 ? -9.861 5.011 -4.895 1.00 80.25 181 HIS A C 1
ATOM 1353 O O . HIS A 1 181 ? -10.109 5.041 -3.689 1.00 80.25 181 HIS A O 1
ATOM 1359 N N . PHE A 1 182 ? -10.618 4.375 -5.787 1.00 83.25 182 PHE A N 1
ATOM 1360 C CA . PHE A 1 182 ? -11.881 3.739 -5.446 1.00 83.25 182 PHE A CA 1
ATOM 1361 C C . PHE A 1 182 ? -11.837 2.224 -5.639 1.00 83.25 182 PHE A C 1
ATOM 1363 O O . PHE A 1 182 ? -11.330 1.754 -6.655 1.00 83.25 182 PHE A O 1
ATOM 1370 N N . ASP A 1 183 ? -12.475 1.492 -4.728 1.00 79.25 183 ASP A N 1
ATOM 1371 C CA . ASP A 1 183 ? -12.751 0.058 -4.853 1.00 79.25 183 ASP A CA 1
ATOM 1372 C C . ASP A 1 183 ? -14.258 -0.220 -4.804 1.00 79.25 183 ASP A C 1
ATOM 1374 O O . ASP A 1 183 ? -15.047 0.530 -4.215 1.00 79.25 183 ASP A O 1
ATOM 1378 N N . ASP A 1 184 ? -14.656 -1.349 -5.389 1.00 74.38 184 ASP A N 1
ATOM 1379 C CA . ASP A 1 184 ? -15.998 -1.890 -5.201 1.00 74.38 184 ASP A CA 1
ATOM 1380 C C . ASP A 1 184 ? -16.102 -2.594 -3.832 1.00 74.38 184 ASP A C 1
ATOM 1382 O O . ASP A 1 184 ? -15.196 -3.346 -3.454 1.00 74.38 184 ASP A O 1
ATOM 1386 N N . PRO A 1 185 ? -17.229 -2.452 -3.103 1.00 60.66 185 PRO A N 1
ATOM 1387 C CA . PRO A 1 185 ? -17.449 -3.113 -1.811 1.00 60.66 185 PRO A CA 1
ATOM 1388 C C . PRO A 1 185 ? -17.260 -4.635 -1.828 1.00 60.66 185 PRO A C 1
ATOM 1390 O O . PRO A 1 185 ? -16.930 -5.234 -0.808 1.00 60.66 185 PRO A O 1
ATOM 1393 N N . ALA A 1 186 ? -17.469 -5.264 -2.987 1.00 58.06 186 ALA A N 1
ATOM 1394 C CA . ALA A 1 186 ? -17.329 -6.702 -3.199 1.00 58.06 186 ALA A CA 1
ATOM 1395 C C . ALA A 1 186 ? -15.880 -7.148 -3.496 1.00 58.06 186 ALA A C 1
ATOM 1397 O O . ALA A 1 186 ? -15.644 -8.323 -3.775 1.00 58.06 186 ALA A O 1
ATOM 1398 N N . GLY A 1 187 ? -14.905 -6.229 -3.485 1.00 53.91 187 GLY A N 1
ATOM 1399 C CA . GLY A 1 187 ? -13.499 -6.518 -3.790 1.00 53.91 187 GLY A CA 1
ATOM 1400 C C . GLY A 1 187 ? -13.237 -6.900 -5.251 1.00 53.91 187 GLY A C 1
ATOM 1401 O O . GLY A 1 187 ? -12.159 -7.396 -5.578 1.00 53.91 187 GLY A O 1
ATOM 1402 N N . THR A 1 188 ? -14.215 -6.699 -6.136 1.00 43.56 188 THR A N 1
ATOM 1403 C CA . THR A 1 188 ? -14.091 -6.987 -7.564 1.00 43.56 188 THR A CA 1
ATOM 1404 C C . THR A 1 188 ? -13.512 -5.758 -8.250 1.00 43.56 188 THR A C 1
ATOM 1406 O O . THR A 1 188 ? -14.232 -4.831 -8.596 1.00 43.56 188 THR A O 1
ATOM 1409 N N . ARG A 1 189 ? -12.189 -5.721 -8.424 1.00 50.31 189 ARG A N 1
ATOM 1410 C CA . ARG A 1 189 ? -11.575 -4.713 -9.294 1.00 50.31 189 ARG A CA 1
ATOM 1411 C C . ARG A 1 189 ? -11.965 -5.018 -10.743 1.00 50.31 189 ARG A C 1
ATOM 1413 O O . ARG A 1 189 ? -11.736 -6.140 -11.198 1.00 50.31 189 ARG A O 1
ATOM 1420 N N . ARG A 1 190 ? -12.599 -4.058 -11.422 1.00 39.31 190 ARG A N 1
ATOM 1421 C CA . ARG A 1 190 ? -12.789 -4.084 -12.881 1.00 39.31 190 ARG A CA 1
ATOM 1422 C C . ARG A 1 190 ? -11.538 -3.591 -13.590 1.00 39.31 190 ARG A C 1
ATOM 1424 O O . ARG A 1 190 ? -10.881 -2.682 -13.039 1.00 39.31 190 ARG A O 1
#

Organism: NCBI:txid35752

Secondary structure (DSSP, 8-state):
--------TT--GGGSTTHHHHHHTT-S----SSPPP--SSS-HHHHHHHHHHHHHHHHHHHHHHHHHS-THHHHHHHHHHHHHHHHHHHHHHHHHHHHHHHHHHTTEESS--SB--S---SS---TT--B--GGGSEEE-TTT--EEE----SSPPSEEEE-SSSTTSEEEE-SSSEEEEEE-TT----

Nearest PDB structures (foldseek):
  6vld-assembly1_H  TM=6.130E-01  e=6.971E+00  Homo sapiens
  6tkv-assembly1_B  TM=5.124E-01  e=4.750E+00  Homo sapiens
  6x5h-assembly2_C  TM=5.081E-01  e=5.754E+00  Homo sapiens

Sequence (190 aa):
MGSSRSVPSRTPPREVAGYAEAYAAGLLPRVPSTPPPLMVVPTARAAFRRLLATTVIAFLTVLLLAKTLSGAGAMAAVGLGGILVLVLIHRQLARVGDQLIAEFRHGYATLDVSWGGFWFGEGHTGTTGEAWDLRGLWLLDASTGAVRRGPAGHGDPPGMYPSPHAPGRWELWTGVEWHGHFDDPAGTRR

Radius of gyration: 19.77 Å; Cα contacts (8 Å, |Δi|>4): 312; chains: 1; bounding box: 52×42×56 Å